Protein AF-A0A2N5U3T4-F1 (afdb_monomer_lite)

Sequence (286 aa):
MLPNYLNLHQHHFRRLVIPGVPELRRNLINEAHLHLGHLGYLKTITELSQEFFWPQMAKDVAQVVLECSTNTAEKTSSRFFAGWLGTFGAPKSILGDRDKIWSSKFWKCLMAKIGTLFHMTLSFHLQADRRSERTNKTFGQVLRLYTAKQQLRWLEALPAVEFAINWAINVATGFSPFDLLFGRTAGLFPTTATILDSPQALATLLKHSDSWVLLDLEEWRGRHKGGTKKLKEHYKGPYQVVRVFNKGQSVVLELPDGDKRHPTLHISKVKLYYLEGNGALGDPHK

Organism: NCBI:txid200324

InterPro domains:
  IPR001584 Integrase, catalytic core [PS50994] (15-185)
  IPR012337 Ribonuclease H-like superfamily [SSF53098] (65-179)
  IPR036397 Ribonuclease H superfamily [G3DSA:3.30.420.10] (61-206)
  IPR041588 Integrase zinc-binding domain [PF17921] (23-70)

pLDDT: mean 73.07, std 15.33, range [29.55, 92.88]

Structure (mmCIF, N/CA/C/O backbone):
data_AF-A0A2N5U3T4-F1
#
_entry.id   AF-A0A2N5U3T4-F1
#
loop_
_atom_site.group_PDB
_atom_site.id
_atom_site.type_symbol
_atom_site.label_atom_id
_atom_site.label_alt_id
_atom_site.label_comp_id
_atom_site.label_asym_id
_atom_site.label_entity_id
_atom_site.label_seq_id
_atom_site.pdbx_PDB_ins_code
_atom_site.Cartn_x
_atom_site.Cartn_y
_atom_site.Cartn_z
_atom_site.occupancy
_atom_site.B_iso_or_equiv
_atom_site.auth_seq_id
_atom_site.auth_comp_id
_atom_site.auth_asym_id
_atom_site.auth_atom_id
_atom_site.pdbx_PDB_model_num
ATOM 1 N N . MET A 1 1 ? -52.752 5.060 16.360 1.00 29.55 1 MET A N 1
ATOM 2 C CA . MET A 1 1 ? -51.902 5.286 17.548 1.00 29.55 1 MET A CA 1
ATOM 3 C C . MET A 1 1 ? -50.457 5.067 17.129 1.00 29.55 1 MET A C 1
ATOM 5 O O . MET A 1 1 ? -50.113 3.940 16.808 1.00 29.55 1 MET A O 1
ATOM 9 N N . LEU A 1 2 ? -49.651 6.126 17.040 1.00 30.98 2 LEU A N 1
ATOM 10 C CA . LEU A 1 2 ? -48.201 6.042 16.820 1.00 30.98 2 LEU A CA 1
ATOM 11 C C . LEU A 1 2 ? -47.515 6.332 18.165 1.00 30.98 2 LEU A C 1
ATOM 13 O O . LEU A 1 2 ? -47.951 7.262 18.846 1.00 30.98 2 LEU A O 1
ATOM 17 N N . PRO A 1 3 ? -46.521 5.538 18.597 1.00 40.38 3 PRO A N 1
ATOM 18 C CA . PRO A 1 3 ? -45.938 5.670 19.924 1.00 40.38 3 PRO A CA 1
ATOM 19 C C . PRO A 1 3 ? -45.073 6.931 20.041 1.00 40.38 3 PRO A C 1
ATOM 21 O O . PRO A 1 3 ? -44.342 7.309 19.130 1.00 40.38 3 PRO A O 1
ATOM 24 N N . ASN A 1 4 ? -45.199 7.563 21.205 1.00 39.91 4 ASN A N 1
ATOM 25 C CA . ASN A 1 4 ? -44.547 8.782 21.670 1.00 39.91 4 ASN A CA 1
ATOM 26 C C . ASN A 1 4 ? -43.036 8.852 21.367 1.00 39.91 4 ASN A C 1
ATOM 28 O O . ASN A 1 4 ? -42.235 8.217 22.053 1.00 39.91 4 ASN A O 1
ATOM 32 N N . TYR A 1 5 ? -42.636 9.707 20.422 1.00 42.16 5 TYR A N 1
ATOM 33 C CA . TYR A 1 5 ? -41.255 10.184 20.317 1.00 42.16 5 TYR A CA 1
ATOM 34 C C . TYR A 1 5 ? -41.103 11.458 21.160 1.00 42.16 5 TYR A C 1
ATOM 36 O O . TYR A 1 5 ? -41.686 12.497 20.851 1.00 42.16 5 TYR A O 1
ATOM 44 N N . LEU A 1 6 ? -40.335 11.379 22.248 1.00 45.72 6 LEU A N 1
ATOM 45 C CA . LEU A 1 6 ? -39.962 12.535 23.066 1.00 45.72 6 LEU A CA 1
ATOM 46 C C . LEU A 1 6 ? -38.865 13.329 22.341 1.00 45.72 6 LEU A C 1
ATOM 48 O O . LEU A 1 6 ? -37.749 12.843 22.178 1.00 45.72 6 LEU A O 1
ATOM 52 N N . ASN A 1 7 ? -39.178 14.551 21.908 1.00 45.16 7 ASN A N 1
ATOM 53 C CA . ASN A 1 7 ? -38.182 15.515 21.435 1.00 45.16 7 ASN A CA 1
ATOM 54 C C . ASN A 1 7 ? -37.526 16.187 22.650 1.00 45.16 7 ASN A C 1
ATOM 56 O O . ASN A 1 7 ? -38.206 16.868 23.417 1.00 45.16 7 ASN A O 1
ATOM 60 N N . LEU A 1 8 ? -36.211 16.031 22.823 1.00 43.59 8 LEU A N 1
ATOM 61 C CA . LEU A 1 8 ? -35.467 16.803 23.819 1.00 43.59 8 LEU A CA 1
ATOM 62 C C . LEU A 1 8 ? -35.158 18.192 23.249 1.00 43.59 8 LEU A C 1
ATOM 64 O O . LEU A 1 8 ? -34.338 18.342 22.347 1.00 43.59 8 LEU A O 1
ATOM 68 N N . HIS A 1 9 ? -35.825 19.213 23.786 1.00 42.34 9 HIS A N 1
ATOM 69 C CA . HIS A 1 9 ? -35.512 20.614 23.523 1.00 42.34 9 HIS A CA 1
ATOM 70 C C . HIS A 1 9 ? -34.382 21.068 24.460 1.00 42.34 9 HIS A C 1
ATOM 72 O O . HIS A 1 9 ? -34.625 21.463 25.597 1.00 42.34 9 HIS A O 1
ATOM 78 N N . GLN A 1 10 ? -33.141 21.040 23.980 1.00 43.06 10 GLN A N 1
ATOM 79 C CA . GLN A 1 10 ? -32.062 21.864 24.526 1.00 43.06 10 GLN A CA 1
ATOM 80 C C . GLN A 1 10 ? -31.426 22.653 23.382 1.00 43.06 10 GLN A C 1
ATOM 82 O O . GLN A 1 10 ? -31.307 22.159 22.262 1.00 43.06 10 GLN A O 1
ATOM 87 N N . HIS A 1 11 ? -31.130 23.922 23.661 1.00 42.38 11 HIS A N 1
ATOM 88 C CA . HIS A 1 11 ? -30.729 24.958 22.714 1.00 42.38 11 HIS A CA 1
ATOM 89 C C . HIS A 1 11 ? -29.885 24.440 21.524 1.00 42.38 11 HIS A C 1
ATOM 91 O O . HIS A 1 11 ? -28.780 23.936 21.691 1.00 42.38 11 HIS A O 1
ATOM 97 N N . HIS A 1 12 ? -30.438 24.628 20.319 1.00 45.34 12 HIS A N 1
ATOM 98 C CA . HIS A 1 12 ? -29.831 24.491 18.984 1.00 45.34 12 HIS A CA 1
ATOM 99 C C . HIS A 1 12 ? -29.656 23.110 18.316 1.00 45.34 12 HIS A C 1
ATOM 101 O O . HIS A 1 12 ? -29.277 23.107 17.148 1.00 45.34 12 HIS A O 1
ATOM 107 N N . PHE A 1 13 ? -30.036 21.968 18.911 1.00 49.22 13 PHE A N 1
ATOM 108 C CA . PHE A 1 13 ? -30.038 20.678 18.182 1.00 49.22 13 PHE A CA 1
ATOM 109 C C . PHE A 1 13 ? -31.279 19.820 18.489 1.00 49.22 13 PHE A C 1
ATOM 111 O O . PHE A 1 13 ? -31.462 19.365 19.615 1.00 49.22 13 PHE A O 1
ATOM 118 N N . ARG A 1 14 ? -32.135 19.570 17.482 1.00 62.78 14 ARG A N 1
ATOM 119 C CA . ARG A 1 14 ? -33.257 18.614 17.577 1.00 62.78 14 ARG A CA 1
ATOM 120 C C . ARG A 1 14 ? -32.728 17.198 17.347 1.00 62.78 14 ARG A C 1
ATOM 122 O O . ARG A 1 14 ? -32.440 16.848 16.210 1.00 62.78 14 ARG A O 1
ATOM 129 N N . ARG A 1 15 ? -32.615 16.396 18.409 1.00 77.94 15 ARG A N 1
ATOM 130 C CA . ARG A 1 15 ? -32.266 14.968 18.315 1.00 77.94 15 ARG A CA 1
ATOM 131 C C . ARG A 1 15 ? -33.468 14.101 18.662 1.00 77.94 15 ARG A C 1
ATOM 133 O O . ARG A 1 15 ? -34.153 14.356 19.655 1.00 77.94 15 ARG A O 1
ATOM 140 N N . LEU A 1 16 ? -33.689 13.055 17.875 1.00 83.25 16 LEU A N 1
ATOM 141 C CA . LEU A 1 16 ? -34.730 12.066 18.107 1.00 83.25 16 LEU A CA 1
ATOM 142 C C . LEU A 1 16 ? -34.290 11.095 19.210 1.00 83.25 16 LEU A C 1
ATOM 144 O O . LEU A 1 16 ? -33.249 10.441 19.104 1.00 83.25 16 LEU A O 1
ATOM 148 N N . VAL A 1 17 ? -35.090 10.983 20.272 1.00 86.94 17 VAL A N 1
ATOM 149 C CA . VAL A 1 17 ? -34.804 10.047 21.363 1.00 86.94 17 VAL A CA 1
ATOM 150 C C . VAL A 1 17 ? -35.274 8.645 20.985 1.00 86.94 17 VAL A C 1
ATOM 152 O O . VAL A 1 17 ? -36.466 8.415 20.781 1.00 86.94 17 VAL A O 1
ATOM 155 N N . ILE A 1 18 ? -34.338 7.698 20.916 1.00 86.06 18 ILE A N 1
ATOM 156 C CA . ILE A 1 18 ? -34.625 6.315 20.529 1.00 86.06 18 ILE A CA 1
ATOM 157 C C . ILE A 1 18 ? -35.027 5.489 21.765 1.00 86.06 18 ILE A C 1
ATOM 159 O O . ILE A 1 18 ? -34.265 5.412 22.743 1.00 86.06 18 ILE A O 1
ATOM 163 N N . PRO A 1 19 ? -36.204 4.832 21.745 1.00 84.56 19 PRO A N 1
ATOM 164 C CA . PRO A 1 19 ? -36.678 4.021 22.863 1.00 84.56 19 PRO A CA 1
ATOM 165 C C . PRO A 1 19 ? -35.743 2.838 23.152 1.00 84.56 19 PRO A C 1
ATOM 167 O O . PRO A 1 19 ? -34.848 2.512 22.371 1.00 84.56 19 PRO A O 1
ATOM 170 N N . GLY A 1 20 ? -35.928 2.197 24.307 1.00 85.88 20 GLY A N 1
ATOM 171 C CA . GLY A 1 20 ? -35.133 1.056 24.785 1.00 85.88 20 GLY A CA 1
ATOM 172 C C . GLY A 1 20 ? -35.346 -0.246 24.011 1.00 85.88 20 GLY A C 1
ATOM 173 O O . GLY A 1 20 ? -35.456 -1.293 24.632 1.00 85.88 20 GLY A O 1
ATOM 174 N N . VAL A 1 21 ? -35.445 -0.185 22.681 1.00 90.06 21 VAL A N 1
ATOM 175 C CA . VAL A 1 21 ? -35.614 -1.339 21.792 1.00 90.06 21 VAL A CA 1
ATOM 176 C C . VAL A 1 21 ? -34.230 -1.739 21.258 1.00 90.06 21 VAL A C 1
ATOM 178 O O . VAL A 1 21 ? -33.680 -1.005 20.430 1.00 90.06 21 VAL A O 1
ATOM 181 N N . PRO A 1 22 ? -33.639 -2.863 21.716 1.00 85.56 22 PRO A N 1
ATOM 182 C CA . PRO A 1 22 ? -32.257 -3.226 21.385 1.00 85.56 22 PRO A CA 1
ATOM 183 C C . PRO A 1 22 ? -32.016 -3.407 19.884 1.00 85.56 22 PRO A C 1
ATOM 185 O O . PRO A 1 22 ? -31.027 -2.901 19.363 1.00 85.56 22 PRO A O 1
ATOM 188 N N . GLU A 1 23 ? -32.950 -4.057 19.186 1.00 89.00 23 GLU A N 1
ATOM 189 C CA . GLU A 1 23 ? -32.860 -4.297 17.740 1.00 89.00 23 GLU A CA 1
ATOM 190 C C . GLU A 1 23 ? -32.839 -2.992 16.939 1.00 89.00 23 GLU A C 1
ATOM 192 O O . GLU A 1 23 ? -32.014 -2.820 16.048 1.00 89.00 23 GLU A O 1
ATOM 197 N N . LEU A 1 24 ? -33.686 -2.023 17.302 1.00 88.50 24 LEU A N 1
ATOM 198 C CA . LEU A 1 24 ? -33.733 -0.723 16.630 1.00 88.50 24 LEU A CA 1
ATOM 199 C C . LEU A 1 24 ? -32.423 0.051 16.813 1.00 88.50 24 LEU A C 1
ATOM 201 O O . LEU A 1 24 ? -31.874 0.573 15.846 1.00 88.50 24 LEU A O 1
ATOM 205 N N . ARG A 1 25 ? -31.898 0.100 18.045 1.00 92.88 25 ARG A N 1
ATOM 206 C CA . ARG A 1 25 ? -30.616 0.761 18.336 1.00 92.88 25 ARG A CA 1
ATOM 207 C C . ARG A 1 25 ? -29.471 0.084 17.593 1.00 92.88 25 ARG A C 1
ATOM 209 O O . ARG A 1 25 ? -28.680 0.771 16.959 1.00 92.88 25 ARG A O 1
ATOM 216 N N . ARG A 1 26 ? -29.404 -1.250 17.621 1.00 89.25 26 ARG A N 1
ATOM 217 C CA . ARG A 1 26 ? -28.378 -2.022 16.911 1.00 89.25 26 ARG A CA 1
ATOM 218 C C . ARG A 1 26 ? -28.453 -1.805 15.399 1.00 89.25 26 ARG A C 1
ATOM 220 O O . ARG A 1 26 ? -27.409 -1.611 14.786 1.00 89.25 26 ARG A O 1
ATOM 227 N N . ASN A 1 27 ? -29.649 -1.770 14.813 1.00 88.62 27 ASN A N 1
ATOM 228 C CA . ASN A 1 27 ? -29.830 -1.509 13.384 1.00 88.62 27 ASN A CA 1
ATOM 229 C C . ASN A 1 27 ? -29.372 -0.104 12.994 1.00 88.62 27 ASN A C 1
ATOM 231 O O . ASN A 1 27 ? -28.609 0.022 12.045 1.00 88.62 27 ASN A O 1
ATOM 235 N N . LEU A 1 28 ? -29.737 0.923 13.768 1.00 89.06 28 LEU A N 1
ATOM 236 C CA . LEU A 1 28 ? -29.254 2.291 13.545 1.00 89.06 28 LEU A CA 1
ATOM 237 C C . LEU A 1 28 ? -27.726 2.377 13.640 1.00 89.06 28 LEU A C 1
ATOM 239 O O . LEU A 1 28 ? -27.087 3.015 12.807 1.00 89.06 28 LEU A O 1
ATOM 243 N N . ILE A 1 29 ? -27.122 1.705 14.629 1.00 89.44 29 ILE A N 1
ATOM 244 C CA . ILE A 1 29 ? -25.662 1.665 14.763 1.00 89.44 29 ILE A CA 1
ATOM 245 C C . ILE A 1 29 ? -25.024 0.952 13.569 1.00 89.44 29 ILE A C 1
ATOM 247 O O . ILE A 1 29 ? -24.053 1.462 13.019 1.00 89.44 29 ILE A O 1
ATOM 251 N N . ASN A 1 30 ? -25.557 -0.201 13.161 1.00 85.00 30 ASN A N 1
ATOM 252 C CA . ASN A 1 30 ? -25.052 -0.966 12.023 1.00 85.00 30 ASN A CA 1
ATOM 253 C C . ASN A 1 30 ? -25.170 -0.183 10.717 1.00 85.00 30 ASN A C 1
ATOM 255 O O . ASN A 1 30 ? -24.228 -0.179 9.932 1.00 85.00 30 ASN A O 1
ATOM 259 N N . GLU A 1 31 ? -26.293 0.492 10.497 1.00 84.56 31 GLU A N 1
ATOM 260 C CA . GLU A 1 31 ? -26.528 1.303 9.310 1.00 84.56 31 GLU A CA 1
ATOM 261 C C . GLU A 1 31 ? -25.565 2.490 9.263 1.00 84.56 31 GLU A C 1
ATOM 263 O O . GLU A 1 31 ? -24.868 2.657 8.267 1.00 84.56 31 GLU A O 1
ATOM 268 N N . ALA A 1 32 ? -25.419 3.240 10.360 1.00 83.38 32 ALA A N 1
ATOM 269 C CA . ALA A 1 32 ? -24.449 4.331 10.441 1.00 83.38 32 ALA A CA 1
ATOM 270 C C . ALA A 1 32 ? -23.004 3.829 10.276 1.00 83.38 32 ALA A C 1
ATOM 272 O O . ALA A 1 32 ? -22.207 4.415 9.544 1.00 83.38 32 ALA A O 1
ATOM 273 N N . HIS A 1 33 ? -22.654 2.715 10.917 1.00 80.94 33 HIS A N 1
ATOM 274 C CA . HIS A 1 33 ? -21.322 2.123 10.832 1.00 80.94 33 HIS A CA 1
ATOM 275 C C . HIS A 1 33 ? -20.998 1.620 9.414 1.00 80.94 33 HIS A C 1
ATOM 277 O O . HIS A 1 33 ? -19.893 1.851 8.918 1.00 80.94 33 HIS A O 1
ATOM 283 N N . LEU A 1 34 ? -21.960 0.982 8.739 1.00 76.88 34 LEU A N 1
ATOM 284 C CA . LEU A 1 34 ? -21.834 0.495 7.364 1.00 76.88 34 LEU A CA 1
ATOM 285 C C . LEU A 1 34 ? -21.808 1.648 6.354 1.00 76.88 34 LEU A C 1
ATOM 287 O O . LEU A 1 34 ? -20.950 1.656 5.475 1.00 76.88 34 LEU A O 1
ATOM 291 N N . HIS A 1 35 ? -22.695 2.637 6.500 1.00 71.56 35 HIS A N 1
ATOM 292 C CA . HIS A 1 35 ? -22.773 3.817 5.633 1.00 71.56 35 HIS A CA 1
ATOM 293 C C . HIS A 1 35 ? -21.475 4.633 5.661 1.00 71.56 35 HIS A C 1
ATOM 295 O O . HIS A 1 35 ? -21.037 5.166 4.645 1.00 71.56 35 HIS A O 1
ATOM 301 N N . LEU A 1 36 ? -20.802 4.669 6.810 1.00 66.25 36 LEU A N 1
ATOM 302 C CA . LEU A 1 36 ? -19.493 5.298 6.948 1.00 66.25 36 LEU A CA 1
ATOM 303 C C . LEU A 1 36 ? -18.340 4.432 6.412 1.00 66.25 36 LEU A C 1
ATOM 305 O O . LEU A 1 36 ? -17.211 4.907 6.351 1.00 66.25 36 LEU A O 1
ATOM 309 N N . GLY A 1 37 ? -18.582 3.181 6.016 1.00 63.56 37 GLY A N 1
ATOM 310 C CA . GLY A 1 37 ? -17.551 2.268 5.520 1.00 63.56 37 GLY A CA 1
ATOM 311 C C . GLY A 1 37 ? -16.742 1.600 6.634 1.00 63.56 37 GLY A C 1
ATOM 312 O O . GLY A 1 37 ? -15.520 1.499 6.523 1.00 63.56 37 GLY A O 1
ATOM 313 N N . HIS A 1 38 ? -17.408 1.160 7.705 1.00 71.50 38 HIS A N 1
ATOM 314 C CA . HIS A 1 38 ? -16.810 0.527 8.889 1.00 71.50 38 HIS A CA 1
ATOM 315 C C . HIS A 1 38 ? -15.842 1.424 9.670 1.00 71.50 38 HIS A C 1
ATOM 317 O O . HIS A 1 38 ? -14.849 0.967 10.243 1.00 71.50 38 HIS A O 1
ATOM 323 N N . LEU A 1 39 ? -16.110 2.729 9.708 1.00 66.19 39 LEU A N 1
ATOM 324 C CA . LEU A 1 39 ? -15.273 3.653 10.465 1.00 66.19 39 LEU A CA 1
ATOM 325 C C . LEU A 1 39 ? -15.377 3.408 11.976 1.00 66.19 39 LEU A C 1
ATOM 327 O O . LEU A 1 39 ? -16.419 3.028 12.506 1.00 66.19 39 LEU A O 1
ATOM 331 N N . GLY A 1 40 ? -14.273 3.663 12.682 1.00 72.94 40 GLY A N 1
ATOM 332 C CA . GLY A 1 40 ? -14.164 3.410 14.117 1.00 72.94 40 GLY A CA 1
ATOM 333 C C . GLY A 1 40 ? -15.162 4.191 14.983 1.00 72.94 40 GLY A C 1
ATOM 334 O O . GLY A 1 40 ? -15.847 5.115 14.532 1.00 72.94 40 GLY A O 1
ATOM 335 N N . TYR A 1 41 ? -15.184 3.833 16.268 1.00 82.62 41 TYR A N 1
ATOM 336 C CA . TYR A 1 41 ? -16.121 4.315 17.290 1.00 82.62 41 TYR A CA 1
ATOM 337 C C . TYR A 1 41 ? -16.418 5.822 17.215 1.00 82.62 41 TYR A C 1
ATOM 339 O O . TYR A 1 41 ? -17.579 6.212 17.126 1.00 82.62 41 TYR A O 1
ATOM 347 N N . LEU A 1 42 ? -15.377 6.665 17.187 1.00 80.44 42 LEU A N 1
ATOM 348 C CA . LEU A 1 42 ? -15.525 8.125 17.238 1.00 80.44 42 LEU A CA 1
ATOM 349 C C . LEU A 1 42 ? -16.316 8.694 16.056 1.00 80.44 42 LEU A C 1
ATOM 351 O O . LEU A 1 42 ? -17.093 9.627 16.234 1.00 80.44 42 LEU A O 1
ATOM 355 N N . LYS A 1 43 ? -16.144 8.140 14.853 1.00 80.06 43 LYS A N 1
ATOM 356 C CA . LYS A 1 43 ? -16.872 8.620 13.673 1.00 80.06 43 LYS A CA 1
ATOM 357 C C . LYS A 1 43 ? -18.317 8.139 13.691 1.00 80.06 43 LYS A C 1
ATOM 359 O O . LYS A 1 43 ? -19.215 8.938 13.464 1.00 80.06 43 LYS A O 1
ATOM 364 N N . THR A 1 44 ? -18.525 6.876 14.060 1.00 84.12 44 THR A N 1
ATOM 365 C CA . THR A 1 44 ? -19.864 6.280 14.167 1.00 84.12 44 THR A CA 1
ATOM 366 C C . THR A 1 44 ? -20.720 7.015 15.204 1.00 84.12 44 THR A C 1
ATOM 368 O O . THR A 1 44 ? -21.858 7.376 14.917 1.00 84.12 44 THR A O 1
ATOM 371 N N . ILE A 1 45 ? -20.172 7.317 16.389 1.00 86.38 45 ILE A N 1
ATOM 372 C CA . ILE A 1 45 ? -20.919 8.050 17.422 1.00 86.38 45 ILE A CA 1
ATOM 373 C C . ILE A 1 45 ? -21.154 9.516 17.049 1.00 86.38 45 ILE A C 1
ATOM 375 O O . ILE A 1 45 ? -22.214 10.045 17.369 1.00 86.38 45 ILE A O 1
ATOM 379 N N . THR A 1 46 ? -20.200 10.171 16.378 1.00 85.50 46 THR A N 1
ATOM 380 C CA . THR A 1 46 ? -20.355 11.571 15.949 1.00 85.50 46 THR A CA 1
ATOM 381 C C . THR A 1 46 ? -21.496 11.701 14.950 1.00 85.50 46 THR A C 1
ATOM 383 O O . THR A 1 46 ? -22.323 12.591 15.109 1.00 85.50 46 THR A O 1
ATOM 386 N N . GLU A 1 47 ? -21.570 10.785 13.983 1.00 84.69 47 GLU A N 1
ATOM 387 C CA . GLU A 1 47 ? -22.627 10.758 12.972 1.00 84.69 47 GLU A CA 1
ATOM 388 C C . GLU A 1 47 ? -24.001 10.489 13.590 1.00 84.69 47 GLU A C 1
ATOM 390 O O . GLU A 1 47 ? -24.914 11.295 13.447 1.00 84.69 47 GLU A O 1
ATOM 395 N N . LEU A 1 48 ? -24.127 9.420 14.385 1.00 87.94 48 LEU A N 1
ATOM 396 C CA . LEU A 1 48 ? -25.383 9.089 15.068 1.00 87.94 48 LEU A CA 1
ATOM 397 C C . LEU A 1 48 ? -25.867 10.217 15.979 1.00 87.94 48 LEU A C 1
ATOM 399 O O . LEU A 1 48 ? -27.063 10.481 16.061 1.00 87.94 48 LEU A O 1
ATOM 403 N N . SER A 1 49 ? -24.937 10.901 16.649 1.00 87.31 49 SER A N 1
ATOM 404 C CA . SER A 1 49 ? -25.261 12.000 17.557 1.00 87.31 49 SER A CA 1
ATOM 405 C C . SER A 1 49 ? -25.731 13.264 16.838 1.00 87.31 49 SER A C 1
ATOM 407 O O . SER A 1 49 ? -26.147 14.196 17.522 1.00 87.31 49 SER A O 1
ATOM 409 N N . GLN A 1 50 ? -25.660 13.354 15.506 1.00 84.25 50 GLN A N 1
ATOM 410 C CA . GLN A 1 50 ? -26.240 14.494 14.790 1.00 84.25 50 GLN A CA 1
ATOM 411 C C . GLN A 1 50 ? -27.769 14.468 14.872 1.00 84.25 50 GLN A C 1
ATOM 413 O O . GLN A 1 50 ? -28.383 15.503 15.127 1.00 84.25 50 GLN A O 1
ATOM 418 N N . GLU A 1 51 ? -28.366 13.280 14.748 1.00 83.06 51 GLU A N 1
ATOM 419 C CA . GLU A 1 51 ? -29.817 13.118 14.600 1.00 83.06 51 GLU A CA 1
ATOM 420 C C . GLU A 1 51 ? -30.473 12.335 15.740 1.00 83.06 51 GLU A C 1
ATOM 422 O O . GLU A 1 51 ? -31.654 12.541 16.024 1.00 83.06 51 GLU A O 1
ATOM 427 N N . PHE A 1 52 ? -29.729 11.482 16.446 1.00 87.94 52 PHE A N 1
ATOM 428 C CA . PHE A 1 52 ? -30.280 10.556 17.430 1.00 87.94 52 PHE A CA 1
ATOM 429 C C . PHE A 1 52 ? -29.668 10.725 18.821 1.00 87.94 52 PHE A C 1
ATOM 431 O O . PHE A 1 52 ? -28.548 11.207 19.010 1.00 87.94 52 PHE A O 1
ATOM 438 N N . PHE A 1 53 ? -30.425 10.306 19.832 1.00 88.94 53 PHE A N 1
ATOM 439 C CA . PHE A 1 53 ? -29.945 10.196 21.202 1.00 88.94 53 PHE A CA 1
ATOM 440 C C . PHE A 1 53 ? -30.609 9.027 21.930 1.00 88.94 53 PHE A C 1
ATOM 442 O O . PHE A 1 53 ? -31.810 8.797 21.804 1.00 88.94 53 PHE A O 1
ATOM 449 N N . TRP A 1 54 ? -29.850 8.323 22.765 1.00 92.56 54 TRP A N 1
ATOM 450 C CA . TRP A 1 54 ? -30.410 7.465 23.806 1.00 92.56 54 TRP A CA 1
ATOM 451 C C . TRP A 1 54 ? -29.438 7.296 24.983 1.00 92.56 54 TRP A C 1
ATOM 453 O O . TRP A 1 54 ? -28.221 7.442 24.815 1.00 92.56 54 TRP A O 1
ATOM 463 N N . PRO A 1 55 ? -29.936 6.965 26.191 1.00 87.75 55 PRO A N 1
ATOM 464 C CA . PRO A 1 55 ? -29.076 6.644 27.325 1.00 87.75 55 PRO A CA 1
ATOM 465 C C . PRO A 1 55 ? -28.152 5.467 27.000 1.00 87.75 55 PRO A C 1
ATOM 467 O O . PRO A 1 55 ? -28.615 4.446 26.500 1.00 87.75 55 PRO A O 1
ATOM 470 N N . GLN A 1 56 ? -26.865 5.608 27.329 1.00 88.75 56 GLN A N 1
ATOM 471 C CA . GLN A 1 56 ? -25.800 4.629 27.054 1.00 88.75 56 GLN A CA 1
ATOM 472 C C . GLN A 1 56 ? -25.439 4.430 25.568 1.00 88.75 56 GLN A C 1
ATOM 474 O O . GLN A 1 56 ? -24.691 3.510 25.256 1.00 88.75 56 GLN A O 1
ATOM 479 N N . MET A 1 57 ? -25.838 5.338 24.668 1.00 89.38 57 MET A N 1
ATOM 480 C CA . MET A 1 57 ? -25.471 5.291 23.241 1.00 89.38 57 MET A CA 1
ATOM 481 C C . MET A 1 57 ? -23.978 5.068 22.984 1.00 89.38 57 MET A C 1
ATOM 483 O O . MET A 1 57 ? -23.615 4.249 22.148 1.00 89.38 57 MET A O 1
ATOM 487 N N . ALA A 1 58 ? -23.101 5.725 23.744 1.00 88.00 58 ALA A N 1
ATOM 488 C CA . ALA A 1 58 ? -21.659 5.509 23.643 1.00 88.00 58 ALA A CA 1
ATOM 489 C C . ALA A 1 58 ? -21.243 4.052 23.907 1.00 88.00 58 ALA A C 1
ATOM 491 O O . ALA A 1 58 ? -20.404 3.502 23.198 1.00 88.00 58 ALA A O 1
ATOM 492 N N . LYS A 1 59 ? -21.850 3.411 24.907 1.00 90.19 59 LYS A N 1
ATOM 493 C CA . LYS A 1 59 ? -21.572 2.018 25.261 1.00 90.19 59 LYS A CA 1
ATOM 494 C C . LYS A 1 59 ? -22.071 1.070 24.170 1.00 90.19 59 LYS A C 1
ATOM 496 O O . LYS A 1 59 ? -21.317 0.199 23.747 1.00 90.19 59 LYS A O 1
ATOM 501 N N . ASP A 1 60 ? -23.292 1.287 23.684 1.00 90.62 60 ASP A N 1
ATOM 502 C CA . ASP A 1 60 ? -23.905 0.457 22.642 1.00 90.62 60 ASP A CA 1
ATOM 503 C C . ASP A 1 60 ? -23.117 0.550 21.322 1.00 90.62 60 ASP A C 1
ATOM 505 O O . ASP A 1 60 ? -22.808 -0.468 20.704 1.00 90.62 60 ASP A O 1
ATOM 509 N N . VAL A 1 61 ? -22.712 1.763 20.919 1.00 88.44 61 VAL A N 1
ATOM 510 C CA . VAL A 1 61 ? -21.878 1.983 19.723 1.00 88.44 61 VAL A CA 1
ATOM 511 C C . VAL A 1 61 ? -20.512 1.321 19.882 1.00 88.44 61 VAL A C 1
ATOM 513 O O . VAL A 1 61 ? -20.046 0.654 18.961 1.00 88.44 61 VAL A O 1
ATOM 516 N N . ALA A 1 62 ? -19.862 1.480 21.039 1.00 85.75 62 ALA A N 1
ATOM 517 C CA . ALA A 1 62 ? -18.568 0.854 21.294 1.00 85.75 62 ALA A CA 1
ATOM 518 C C . ALA A 1 62 ? -18.647 -0.673 21.182 1.00 85.75 62 ALA A C 1
ATOM 520 O O . ALA A 1 62 ? -17.763 -1.275 20.580 1.00 85.75 62 ALA A O 1
ATOM 521 N N . GLN A 1 63 ? -19.711 -1.284 21.707 1.00 85.44 63 GLN A N 1
ATOM 522 C CA . GLN A 1 63 ? -19.917 -2.725 21.632 1.00 85.44 63 GLN A CA 1
ATOM 523 C C . GLN A 1 63 ? -20.080 -3.207 20.183 1.00 85.44 63 GLN A C 1
ATOM 525 O O . GLN A 1 63 ? -19.340 -4.088 19.753 1.00 85.44 63 GLN A O 1
ATOM 530 N N . VAL A 1 64 ? -20.984 -2.601 19.408 1.00 83.00 64 VAL A N 1
ATOM 531 C CA . VAL A 1 64 ? -21.251 -3.020 18.019 1.00 83.00 64 VAL A CA 1
ATOM 532 C C . VAL A 1 64 ? -20.031 -2.815 17.117 1.00 83.00 64 VAL A C 1
ATOM 534 O O . VAL A 1 64 ? -19.694 -3.684 16.316 1.00 83.00 64 VAL A O 1
ATOM 537 N N . VAL A 1 65 ? -19.317 -1.695 17.264 1.00 81.81 65 VAL A N 1
ATOM 538 C CA . VAL A 1 65 ? -18.100 -1.428 16.478 1.00 81.81 65 VAL A CA 1
ATOM 539 C C . VAL A 1 65 ? -16.976 -2.407 16.836 1.00 81.81 65 VAL A C 1
ATOM 541 O O . VAL A 1 65 ? -16.220 -2.812 15.957 1.00 81.81 65 VAL A O 1
ATOM 544 N N . LEU A 1 66 ? -16.866 -2.813 18.105 1.00 75.25 66 LEU A N 1
ATOM 545 C CA . LEU A 1 66 ? -15.895 -3.819 18.545 1.00 75.25 66 LEU A CA 1
ATOM 546 C C . LEU A 1 66 ? -16.240 -5.220 18.007 1.00 75.25 66 LEU A C 1
ATOM 548 O O . LEU A 1 66 ? -15.347 -5.959 17.595 1.00 75.25 66 LEU A O 1
ATOM 552 N N . GLU A 1 67 ? -17.528 -5.572 17.991 1.00 73.06 67 GLU A N 1
ATOM 553 C CA . GLU A 1 67 ? -18.049 -6.815 17.404 1.00 73.06 67 GLU A CA 1
ATOM 554 C C . GLU A 1 67 ? -17.849 -6.847 15.876 1.00 73.06 67 GLU A C 1
ATOM 556 O O . GLU A 1 67 ? -17.614 -7.914 15.303 1.00 73.06 67 GLU A O 1
ATOM 561 N N . CYS A 1 68 ? -17.830 -5.680 15.219 1.00 69.06 68 CYS A N 1
ATOM 562 C CA . CYS A 1 68 ? -17.506 -5.507 13.802 1.00 69.06 68 CYS A CA 1
ATOM 563 C C . CYS A 1 68 ? -15.996 -5.664 13.512 1.00 69.06 68 CYS A C 1
ATOM 565 O O . CYS A 1 68 ? -15.343 -4.817 12.897 1.00 69.06 68 CYS A O 1
ATOM 567 N N . SER A 1 69 ? -15.410 -6.780 13.949 1.00 59.62 69 SER A N 1
ATOM 568 C CA . SER A 1 69 ? -14.030 -7.153 13.631 1.00 59.62 69 SER A CA 1
ATOM 569 C C . SER A 1 69 ? -13.909 -7.563 12.154 1.00 59.62 69 SER A C 1
ATOM 571 O O . SER A 1 69 ? -13.943 -8.732 11.774 1.00 59.62 69 SER A O 1
ATOM 573 N N . THR A 1 70 ? -13.776 -6.580 11.265 1.00 59.62 70 THR A N 1
ATOM 574 C CA . THR A 1 70 ? -13.701 -6.825 9.813 1.00 59.62 70 THR A CA 1
ATOM 575 C C . THR A 1 70 ? -12.409 -7.532 9.377 1.00 59.62 70 THR A C 1
ATOM 577 O O . THR A 1 70 ? -12.381 -8.144 8.308 1.00 59.62 70 THR A O 1
ATOM 580 N N . ASN A 1 71 ? -11.364 -7.557 10.216 1.00 63.06 71 ASN A N 1
ATOM 581 C CA . ASN A 1 71 ? -10.119 -8.284 9.956 1.00 63.06 71 ASN A CA 1
ATOM 582 C C . ASN A 1 71 ? -9.716 -9.150 11.156 1.00 63.06 71 ASN A C 1
ATOM 584 O O . ASN A 1 71 ? -9.149 -8.662 12.131 1.00 63.06 71 ASN A O 1
ATOM 588 N N . THR A 1 72 ? -9.962 -10.458 11.064 1.00 71.31 72 THR A N 1
ATOM 589 C CA . THR A 1 72 ? -9.409 -11.426 12.018 1.00 71.31 72 THR A CA 1
ATOM 590 C C . THR A 1 72 ? -7.877 -11.445 11.932 1.00 71.31 72 THR A C 1
ATOM 592 O O . THR A 1 72 ? -7.289 -11.062 10.912 1.00 71.31 72 THR A O 1
ATOM 595 N N . ALA A 1 73 ? -7.208 -11.912 12.992 1.00 70.44 73 ALA A N 1
ATOM 596 C CA . ALA A 1 73 ? -5.753 -12.099 12.981 1.00 70.44 73 ALA A CA 1
ATOM 597 C C . ALA A 1 73 ? -5.312 -13.004 11.818 1.00 70.44 73 ALA A C 1
ATOM 599 O O . ALA A 1 73 ? -4.320 -12.719 11.153 1.00 70.44 73 ALA A O 1
ATOM 600 N N . GLU A 1 74 ? -6.106 -14.032 11.518 1.00 73.69 74 GLU A N 1
ATOM 601 C CA . GLU A 1 74 ? -5.912 -14.919 10.373 1.00 73.69 74 GLU A CA 1
ATOM 602 C C . GLU A 1 74 ? -5.983 -14.165 9.039 1.00 73.69 74 GLU A C 1
ATOM 604 O O . GLU A 1 74 ? -5.012 -14.178 8.289 1.00 73.69 74 GLU A O 1
ATOM 609 N N . LYS A 1 75 ? -7.069 -13.423 8.766 1.00 74.31 75 LYS A N 1
ATOM 610 C CA . LYS A 1 75 ? -7.203 -12.630 7.528 1.00 74.31 75 LYS A CA 1
ATOM 611 C C . LYS A 1 75 ? -6.072 -11.612 7.373 1.00 74.31 75 LYS A C 1
ATOM 613 O O . LYS A 1 75 ? -5.567 -11.412 6.270 1.00 74.31 75 LYS A O 1
ATOM 618 N N . THR A 1 76 ? -5.671 -10.975 8.472 1.00 74.06 76 THR A N 1
ATOM 619 C CA . THR A 1 76 ? -4.567 -10.005 8.493 1.00 74.06 76 THR A CA 1
ATOM 620 C C . THR A 1 76 ? -3.238 -10.680 8.166 1.00 74.06 76 THR A C 1
ATOM 622 O O . THR A 1 76 ? -2.497 -10.187 7.318 1.00 74.06 76 THR A O 1
ATOM 625 N N . SER A 1 77 ? -2.971 -11.835 8.781 1.00 76.62 77 SER A N 1
ATOM 626 C CA . SER A 1 77 ? -1.802 -12.665 8.493 1.00 76.62 77 SER A CA 1
ATOM 627 C C . SER A 1 77 ? -1.772 -13.051 7.017 1.00 76.62 77 SER A C 1
ATOM 629 O O . SER A 1 77 ? -0.820 -12.721 6.317 1.00 76.62 77 SER A O 1
ATOM 631 N N . SER A 1 78 ? -2.847 -13.651 6.500 1.00 78.56 78 SER A N 1
ATOM 632 C CA . SER A 1 78 ? -2.918 -14.094 5.105 1.00 78.56 78 SER A CA 1
ATOM 633 C C . SER A 1 78 ? -2.666 -12.957 4.116 1.00 78.56 78 SER A C 1
ATOM 635 O O . SER A 1 78 ? -1.936 -13.148 3.149 1.00 78.56 78 SER A O 1
ATOM 637 N N . ARG A 1 79 ? -3.190 -11.752 4.377 1.00 81.06 79 ARG A N 1
ATOM 638 C CA . ARG A 1 79 ? -2.917 -10.564 3.549 1.00 81.06 79 ARG A CA 1
ATOM 639 C C . ARG A 1 79 ? -1.466 -10.097 3.638 1.00 81.06 79 ARG A C 1
ATOM 641 O O . ARG A 1 79 ? -0.894 -9.739 2.614 1.00 81.06 79 ARG A O 1
ATOM 648 N N . PHE A 1 80 ? -0.862 -10.110 4.825 1.00 81.31 80 PHE A N 1
ATOM 649 C CA . PHE A 1 80 ? 0.550 -9.754 4.990 1.00 81.31 80 PHE A CA 1
ATOM 650 C C . PHE A 1 80 ? 1.471 -10.726 4.240 1.00 81.31 80 PHE A C 1
ATOM 652 O O . PHE A 1 80 ? 2.390 -10.294 3.545 1.00 81.31 80 PHE A O 1
ATOM 659 N N . PHE A 1 81 ? 1.189 -12.030 4.329 1.00 83.25 81 PHE A N 1
ATOM 660 C CA . PHE A 1 81 ? 1.951 -13.058 3.625 1.00 83.25 81 PHE A CA 1
ATOM 661 C C . PHE A 1 81 ? 1.760 -12.989 2.106 1.00 83.25 81 PHE A C 1
ATOM 663 O O . PHE A 1 81 ? 2.748 -12.933 1.379 1.00 83.25 81 PHE A O 1
ATOM 670 N N . ALA A 1 82 ? 0.516 -12.952 1.622 1.00 80.69 82 ALA A N 1
ATOM 671 C CA . ALA A 1 82 ? 0.228 -12.931 0.187 1.00 80.69 82 ALA A CA 1
ATOM 672 C C . ALA A 1 82 ? 0.633 -11.609 -0.485 1.00 80.69 82 ALA A C 1
ATOM 674 O O . ALA A 1 82 ? 1.074 -11.616 -1.628 1.00 80.69 82 ALA A O 1
ATOM 675 N N . GLY A 1 83 ? 0.488 -10.484 0.2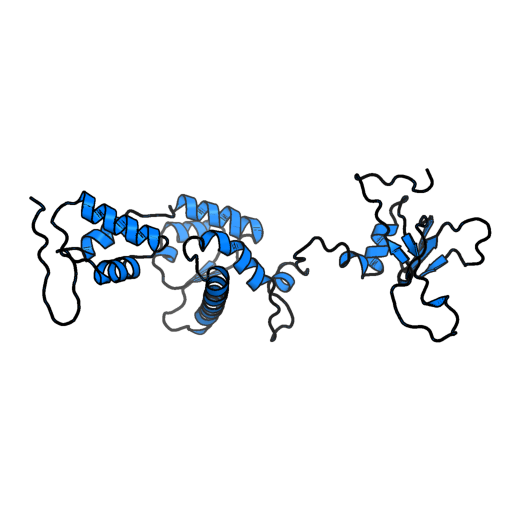19 1.00 83.62 83 GLY A N 1
ATOM 676 C CA . GLY A 1 83 ? 0.831 -9.160 -0.289 1.00 83.62 83 GLY A CA 1
ATOM 677 C C . GLY A 1 83 ? 2.313 -8.847 -0.119 1.00 83.62 83 GLY A C 1
ATOM 678 O O . GLY A 1 83 ? 3.092 -8.940 -1.065 1.00 83.62 83 GLY A O 1
ATOM 679 N N . TRP A 1 84 ? 2.714 -8.466 1.097 1.00 84.06 84 TRP A N 1
ATOM 680 C CA . TRP A 1 84 ? 4.062 -7.957 1.350 1.00 84.06 84 TRP A CA 1
ATOM 681 C C . TRP A 1 84 ? 5.133 -9.034 1.180 1.00 84.06 84 TRP A C 1
ATOM 683 O O . TRP A 1 84 ? 6.059 -8.858 0.392 1.00 84.06 84 TRP A O 1
ATOM 693 N N . LEU A 1 85 ? 5.022 -10.153 1.905 1.00 84.94 85 LEU A N 1
ATOM 694 C CA . LEU A 1 85 ? 6.072 -11.177 1.883 1.00 84.94 85 LEU A CA 1
ATOM 695 C C . LEU A 1 85 ? 6.178 -11.859 0.517 1.00 84.94 85 LEU A C 1
ATOM 697 O O . LEU A 1 85 ? 7.291 -12.106 0.064 1.00 84.94 85 LEU A O 1
ATOM 701 N N . GLY A 1 86 ? 5.051 -12.114 -0.151 1.00 82.88 86 GLY A N 1
ATOM 702 C CA . GLY A 1 86 ? 5.028 -12.683 -1.499 1.00 82.88 86 GLY A CA 1
ATOM 703 C C . GLY A 1 86 ? 5.661 -11.777 -2.559 1.00 82.88 86 GLY A C 1
ATOM 704 O O . GLY A 1 86 ? 6.271 -12.283 -3.495 1.00 82.88 86 GLY A O 1
ATOM 705 N N . THR A 1 87 ? 5.561 -10.454 -2.399 1.00 82.25 87 THR A N 1
ATOM 706 C CA . THR A 1 87 ? 6.064 -9.490 -3.395 1.00 82.25 87 THR A CA 1
ATOM 707 C C . THR A 1 87 ? 7.489 -9.019 -3.099 1.00 82.25 87 THR A C 1
ATOM 709 O O . THR A 1 87 ? 8.297 -8.891 -4.015 1.00 82.25 87 THR A O 1
ATOM 712 N N . PHE A 1 88 ? 7.814 -8.754 -1.831 1.00 85.81 88 PHE A N 1
ATOM 713 C CA . PHE A 1 88 ? 9.060 -8.087 -1.425 1.00 85.81 88 PHE A CA 1
ATOM 714 C C . PHE A 1 88 ? 9.970 -8.955 -0.550 1.00 85.81 88 PHE A C 1
ATOM 716 O O . PHE A 1 88 ? 11.134 -8.613 -0.341 1.00 85.81 88 PHE A O 1
ATOM 723 N N . GLY A 1 89 ? 9.454 -10.064 -0.017 1.00 88.06 89 GLY A N 1
ATOM 724 C CA . GLY A 1 89 ? 10.146 -10.866 0.984 1.00 88.06 89 GLY A CA 1
ATOM 725 C C . GLY A 1 89 ? 10.151 -10.238 2.382 1.00 88.06 89 GLY A C 1
ATOM 726 O O . GLY A 1 89 ? 9.574 -9.175 2.642 1.00 88.06 89 GLY A O 1
ATOM 727 N N . ALA A 1 90 ? 10.786 -10.940 3.323 1.00 88.12 90 ALA A N 1
ATOM 728 C CA . ALA A 1 90 ? 10.888 -10.487 4.707 1.00 88.12 90 ALA A CA 1
ATOM 729 C C . ALA A 1 90 ? 11.858 -9.297 4.812 1.00 88.12 90 ALA A C 1
ATOM 731 O O . ALA A 1 90 ? 13.019 -9.409 4.406 1.00 88.12 90 ALA A O 1
ATOM 732 N N . PRO A 1 91 ? 11.425 -8.151 5.365 1.00 88.44 91 PRO A N 1
ATOM 733 C CA . PRO A 1 91 ? 12.320 -7.026 5.567 1.00 88.44 91 PRO A CA 1
ATOM 734 C C . PRO A 1 91 ? 13.316 -7.345 6.686 1.00 88.44 91 PRO A C 1
ATOM 736 O O . PRO A 1 91 ? 12.990 -8.034 7.653 1.00 88.44 91 PRO A O 1
ATOM 739 N N . LYS A 1 92 ? 14.529 -6.788 6.598 1.00 89.50 92 LYS A N 1
ATOM 740 C CA . LYS A 1 92 ? 15.528 -6.907 7.676 1.00 89.50 92 LYS A CA 1
ATOM 741 C C . LYS A 1 92 ? 15.041 -6.249 8.966 1.00 89.50 92 LYS A C 1
ATOM 743 O O . LYS A 1 92 ? 15.252 -6.778 10.054 1.00 89.50 92 LYS A O 1
ATOM 748 N N . SER A 1 93 ? 14.377 -5.104 8.841 1.00 88.06 93 SER A N 1
ATOM 749 C CA . SER A 1 93 ? 13.772 -4.411 9.967 1.00 88.06 93 SER A CA 1
ATOM 750 C C . SER A 1 93 ? 12.513 -3.649 9.568 1.00 88.06 93 SER A C 1
ATOM 752 O O . SER A 1 93 ? 12.358 -3.225 8.423 1.00 88.06 93 SER A O 1
ATOM 754 N N . ILE A 1 94 ? 11.611 -3.480 10.530 1.00 85.38 94 ILE A N 1
ATOM 755 C CA . ILE A 1 94 ? 10.417 -2.642 10.430 1.00 85.38 94 ILE A CA 1
ATOM 756 C C . ILE A 1 94 ? 10.467 -1.645 11.580 1.00 85.38 94 ILE A C 1
ATOM 758 O O . ILE A 1 94 ? 10.774 -2.006 12.716 1.00 85.38 94 ILE A O 1
ATOM 762 N N . LEU A 1 95 ? 10.159 -0.390 11.276 1.00 84.50 95 LEU A N 1
ATOM 763 C CA . LEU A 1 95 ? 10.010 0.665 12.264 1.00 84.50 95 LEU A CA 1
ATOM 764 C C . LEU A 1 95 ? 8.530 1.030 12.344 1.00 84.50 95 LEU A C 1
ATOM 766 O O . LEU A 1 95 ? 7.963 1.496 11.358 1.00 84.50 95 LEU A O 1
ATOM 770 N N . GLY A 1 96 ? 7.915 0.778 13.494 1.00 79.44 96 GLY A N 1
ATOM 771 C CA . GLY A 1 96 ? 6.511 1.087 13.747 1.00 79.44 96 GLY A CA 1
ATOM 772 C C . GLY A 1 96 ? 6.332 2.048 14.913 1.00 79.44 96 GLY A C 1
ATOM 773 O O . GLY A 1 96 ? 7.266 2.328 15.671 1.00 79.44 96 GLY A O 1
ATOM 774 N N . ASP A 1 97 ? 5.114 2.551 15.053 1.00 78.25 97 ASP A N 1
ATOM 775 C CA . ASP A 1 97 ? 4.687 3.303 16.224 1.00 78.25 97 ASP A CA 1
ATOM 776 C C . ASP A 1 97 ? 4.470 2.376 17.438 1.00 78.25 97 ASP A C 1
ATOM 778 O O . ASP A 1 97 ? 4.731 1.168 17.412 1.00 78.25 97 ASP A O 1
ATOM 782 N N . ARG A 1 98 ? 4.018 2.955 18.554 1.00 71.75 98 ARG A N 1
ATOM 783 C CA . ARG A 1 98 ? 3.724 2.213 19.790 1.00 71.75 98 ARG A CA 1
ATOM 784 C C . ARG A 1 98 ? 2.292 1.672 19.837 1.00 71.75 98 ARG A C 1
ATOM 786 O O . ARG A 1 98 ? 1.741 1.527 20.931 1.00 71.75 98 ARG A O 1
ATOM 793 N N . ASP A 1 99 ? 1.680 1.370 18.692 1.00 74.25 99 ASP A N 1
ATOM 794 C CA . ASP A 1 99 ? 0.349 0.766 18.676 1.00 74.25 99 ASP A CA 1
ATOM 795 C C . ASP A 1 99 ? 0.352 -0.599 19.410 1.00 74.25 99 ASP A C 1
ATOM 797 O O . ASP A 1 99 ? 1.290 -1.409 19.348 1.00 74.25 99 ASP A O 1
ATOM 801 N N . LYS A 1 100 ? -0.736 -0.866 20.137 1.00 75.00 100 LYS A N 1
ATOM 802 C CA . LYS A 1 100 ? -1.009 -2.138 20.816 1.00 75.00 100 LYS A CA 1
ATOM 803 C C . LYS A 1 100 ? -1.009 -3.320 19.842 1.00 75.00 100 LYS A C 1
ATOM 805 O O . LYS A 1 100 ? -0.676 -4.434 20.245 1.00 75.00 100 LYS A O 1
ATOM 810 N N . ILE A 1 101 ? -1.328 -3.083 18.569 1.00 75.88 101 ILE A N 1
ATOM 811 C CA . ILE A 1 101 ? -1.275 -4.103 17.516 1.00 75.88 101 ILE A CA 1
ATOM 812 C C . ILE A 1 101 ? 0.158 -4.635 17.364 1.00 75.88 101 ILE A C 1
ATOM 814 O O . ILE A 1 101 ? 0.373 -5.844 17.485 1.00 75.88 101 ILE A O 1
ATOM 818 N N . TRP A 1 102 ? 1.154 -3.757 17.212 1.00 74.50 102 TRP A N 1
ATOM 819 C CA . TRP A 1 102 ? 2.563 -4.140 17.039 1.00 74.50 102 TRP A CA 1
ATOM 820 C C . TRP A 1 102 ? 3.195 -4.749 18.293 1.00 74.50 102 TRP A C 1
ATOM 822 O O . TRP A 1 102 ? 4.089 -5.590 18.206 1.00 74.50 102 TRP A O 1
ATOM 832 N N . SER A 1 103 ? 2.716 -4.363 19.477 1.00 77.31 103 SER A N 1
ATOM 833 C CA . SER A 1 103 ? 3.187 -4.928 20.749 1.00 77.31 103 SER A CA 1
ATOM 834 C C . SER A 1 103 ? 2.518 -6.255 21.134 1.00 77.31 103 SER A C 1
ATOM 836 O O . SER A 1 103 ? 2.922 -6.878 22.128 1.00 77.31 103 SER A O 1
ATOM 838 N N . SER A 1 104 ? 1.543 -6.720 20.346 1.00 82.19 104 SER A N 1
ATOM 839 C CA . SER A 1 104 ? 0.831 -7.975 20.582 1.00 82.19 104 SER A CA 1
ATOM 840 C C . SER A 1 104 ? 1.742 -9.206 20.492 1.00 82.19 104 SER A C 1
ATOM 842 O O . SER A 1 104 ? 2.772 -9.222 19.812 1.00 82.19 104 SER A O 1
ATOM 844 N N . LYS A 1 105 ? 1.340 -10.283 21.179 1.00 79.00 105 LYS A N 1
ATOM 845 C CA . LYS A 1 105 ? 2.070 -11.561 21.177 1.00 79.00 105 LYS A CA 1
ATOM 846 C C . LYS A 1 105 ? 2.200 -12.144 19.765 1.00 79.00 105 LYS A C 1
ATOM 848 O O . LYS A 1 105 ? 3.255 -12.669 19.427 1.00 79.00 105 LYS A O 1
ATOM 853 N N . PHE A 1 106 ? 1.156 -12.009 18.946 1.00 81.31 106 PHE A N 1
ATOM 854 C CA . PHE A 1 106 ? 1.145 -12.483 17.563 1.00 81.31 106 PHE A CA 1
ATOM 855 C C . PHE A 1 106 ? 2.273 -11.851 16.734 1.00 81.31 106 PHE A C 1
ATOM 857 O O . PHE A 1 106 ? 3.119 -12.574 16.209 1.00 81.31 106 PHE A O 1
ATOM 864 N N . TRP A 1 107 ? 2.334 -10.515 16.676 1.00 82.06 107 TRP A N 1
ATOM 865 C CA . TRP A 1 107 ? 3.324 -9.808 15.858 1.00 82.06 107 TRP A CA 1
ATOM 866 C C . TRP A 1 107 ? 4.756 -10.031 16.351 1.00 82.06 107 TRP A C 1
ATOM 868 O O . TRP A 1 107 ? 5.649 -10.255 15.536 1.00 82.06 107 TRP A O 1
ATOM 878 N N . LYS A 1 108 ? 4.974 -10.094 17.671 1.00 82.88 108 LYS A N 1
ATOM 879 C CA . LYS A 1 108 ? 6.281 -10.456 18.250 1.00 82.88 108 LYS A CA 1
ATOM 880 C C . LYS A 1 108 ? 6.752 -11.842 17.802 1.00 82.88 108 LYS A C 1
ATOM 882 O O . LYS A 1 108 ? 7.892 -11.991 17.369 1.00 82.88 108 LYS A O 1
ATOM 887 N N . CYS A 1 109 ? 5.881 -12.850 17.882 1.00 83.00 109 CYS A N 1
ATOM 888 C CA . CYS A 1 109 ? 6.211 -14.210 17.454 1.00 83.00 109 CYS A CA 1
ATOM 889 C C . CYS A 1 109 ? 6.435 -14.307 15.938 1.00 83.00 109 CYS A C 1
ATOM 891 O O . CYS A 1 109 ? 7.334 -15.028 15.509 1.00 83.00 109 CYS A O 1
ATOM 893 N N . LEU A 1 110 ? 5.644 -13.589 15.134 1.00 84.31 110 LEU A N 1
ATOM 894 C CA . LEU A 1 110 ? 5.790 -13.566 13.679 1.00 84.31 110 LEU A CA 1
ATOM 895 C C . LEU A 1 110 ? 7.140 -12.974 13.263 1.00 84.31 110 LEU A C 1
ATOM 897 O O . LEU A 1 110 ? 7.879 -13.633 12.539 1.00 84.31 110 LEU A O 1
ATOM 901 N N . MET A 1 111 ? 7.483 -11.785 13.767 1.00 87.56 111 MET A N 1
ATOM 902 C CA . MET A 1 111 ? 8.736 -11.090 13.438 1.00 87.56 111 MET A CA 1
ATOM 903 C C . MET A 1 111 ? 9.966 -11.927 13.804 1.00 87.56 111 MET A C 1
ATOM 905 O O . MET A 1 111 ? 10.882 -12.059 12.995 1.00 87.56 111 MET A O 1
ATOM 909 N N . ALA A 1 112 ? 9.937 -12.590 14.967 1.00 86.06 112 ALA A N 1
ATOM 910 C CA . ALA A 1 112 ? 10.987 -13.522 15.373 1.00 86.06 112 ALA A CA 1
ATOM 911 C C . ALA A 1 112 ? 11.115 -14.727 14.421 1.00 86.06 112 ALA A C 1
ATOM 913 O O . ALA A 1 112 ? 12.227 -15.133 14.097 1.00 86.06 112 ALA A O 1
ATOM 914 N N . LYS A 1 113 ? 9.994 -15.286 13.943 1.00 85.69 113 LYS A N 1
ATOM 915 C CA . LYS A 1 113 ? 9.995 -16.426 13.008 1.00 85.69 113 LYS A CA 1
ATOM 916 C C . LYS A 1 113 ? 10.511 -16.067 11.615 1.00 85.69 113 LYS A C 1
ATOM 918 O O . LYS A 1 113 ? 11.156 -16.906 10.999 1.00 85.69 113 LYS A O 1
ATOM 923 N N . ILE A 1 114 ? 10.224 -14.862 11.120 1.00 86.75 114 ILE A N 1
ATOM 924 C CA . ILE A 1 114 ? 10.674 -14.414 9.790 1.00 86.75 114 ILE A CA 1
ATOM 925 C C . ILE A 1 114 ? 12.042 -13.711 9.818 1.00 86.75 114 ILE A C 1
ATOM 927 O O . ILE A 1 114 ? 12.533 -13.301 8.772 1.00 86.75 114 ILE A O 1
ATOM 931 N N . GLY A 1 115 ? 12.661 -13.568 10.996 1.00 88.00 115 GLY A N 1
ATOM 932 C CA . GLY A 1 115 ? 13.972 -12.931 11.153 1.00 88.00 115 GLY A CA 1
ATOM 933 C C . GLY A 1 115 ? 13.963 -11.408 10.977 1.00 88.00 115 GLY A C 1
ATOM 934 O O . GLY A 1 115 ? 15.008 -10.816 10.719 1.00 88.00 115 GLY A O 1
ATOM 935 N N . THR A 1 116 ? 12.802 -10.764 11.111 1.00 88.75 116 THR A N 1
ATOM 936 C CA . THR A 1 116 ? 12.654 -9.309 10.979 1.00 88.75 116 THR A CA 1
ATOM 937 C C . THR A 1 116 ? 12.830 -8.626 12.333 1.00 88.75 116 THR A C 1
ATOM 939 O O . THR A 1 116 ? 12.154 -8.958 13.308 1.00 88.75 116 THR A O 1
ATOM 942 N N . LEU A 1 11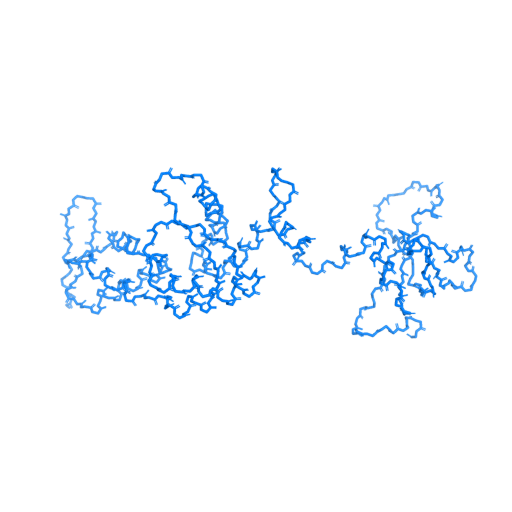7 ? 13.694 -7.610 12.396 1.00 86.25 117 LEU A N 1
ATOM 943 C CA . LEU A 1 117 ? 13.865 -6.775 13.586 1.00 86.25 117 LEU A CA 1
ATOM 944 C C . LEU A 1 117 ? 12.778 -5.700 13.657 1.00 86.25 117 LEU A C 1
ATOM 946 O O . LEU A 1 117 ? 12.697 -4.829 12.794 1.00 86.25 117 LEU A O 1
ATOM 950 N N . PHE A 1 118 ? 11.954 -5.725 14.700 1.00 84.81 118 PHE A N 1
ATOM 951 C CA . PHE A 1 118 ? 10.938 -4.696 14.904 1.00 84.81 118 PHE A CA 1
ATOM 952 C C . PHE A 1 118 ? 11.425 -3.633 15.893 1.00 84.81 118 PHE A C 1
ATOM 954 O O . PHE A 1 118 ? 11.654 -3.923 17.069 1.00 84.81 118 PHE A O 1
ATOM 961 N N . HIS A 1 119 ? 11.558 -2.394 15.425 1.00 83.12 119 HIS A N 1
ATOM 962 C CA . HIS A 1 119 ? 11.877 -1.232 16.246 1.00 83.12 119 HIS A CA 1
ATOM 963 C C . HIS A 1 119 ? 10.612 -0.404 16.479 1.00 83.12 119 HIS A C 1
ATOM 965 O O . HIS A 1 119 ? 9.852 -0.142 15.550 1.00 83.12 119 HIS A O 1
ATOM 971 N N . MET A 1 120 ? 10.400 0.040 17.717 1.00 78.75 120 MET A N 1
ATOM 972 C CA . MET A 1 120 ? 9.349 1.008 18.034 1.00 78.75 120 MET A CA 1
ATOM 973 C C . MET A 1 120 ? 9.945 2.406 18.080 1.00 78.75 120 MET A C 1
ATOM 975 O O . MET A 1 120 ? 10.985 2.621 18.711 1.00 78.75 120 MET A O 1
ATOM 979 N N . THR A 1 121 ? 9.270 3.370 17.465 1.00 69.44 121 THR A N 1
ATOM 980 C CA . THR A 1 121 ? 9.626 4.775 17.633 1.00 69.44 121 THR A CA 1
ATOM 981 C C . THR A 1 121 ? 9.510 5.165 19.114 1.00 69.44 121 THR A C 1
ATOM 983 O O . THR A 1 121 ? 8.616 4.739 19.858 1.00 69.44 121 THR A O 1
ATOM 986 N N . LEU A 1 122 ? 10.472 5.955 19.598 1.00 61.94 122 LEU A N 1
ATOM 987 C CA . LEU A 1 122 ? 10.286 6.681 20.853 1.00 61.94 122 LEU A CA 1
ATOM 988 C C . LEU A 1 122 ? 9.204 7.734 20.612 1.00 61.94 122 LEU A C 1
ATOM 990 O O . LEU A 1 122 ? 9.169 8.310 19.526 1.00 61.94 122 LEU A O 1
ATOM 994 N N . SER A 1 123 ? 8.384 8.031 21.623 1.00 52.44 123 SER A N 1
ATOM 995 C CA . SER A 1 123 ? 7.244 8.965 21.545 1.00 52.44 123 SER A CA 1
ATOM 996 C C . SER A 1 123 ? 7.579 10.374 21.013 1.00 52.44 123 SER A C 1
ATOM 998 O O . SER A 1 123 ? 6.678 11.178 20.822 1.00 52.44 123 SER A O 1
ATOM 1000 N N . PHE A 1 124 ? 8.862 10.682 20.786 1.00 41.78 124 PHE A N 1
ATOM 1001 C CA . PHE A 1 124 ? 9.374 11.979 20.353 1.00 41.78 124 PHE A CA 1
ATOM 1002 C C . PHE A 1 124 ? 10.271 11.933 19.096 1.00 41.78 124 PHE A C 1
ATOM 1004 O O . PHE A 1 124 ? 10.699 12.985 18.621 1.00 41.78 124 PHE A O 1
ATOM 1011 N N . HIS A 1 125 ? 10.538 10.764 18.490 1.00 50.59 125 HIS A N 1
ATOM 1012 C CA . HIS A 1 125 ? 11.291 10.692 17.224 1.00 50.59 125 HIS A CA 1
ATOM 1013 C C . HIS A 1 125 ? 10.380 10.883 16.005 1.00 50.59 125 HIS A C 1
ATOM 1015 O O . HIS A 1 125 ? 10.175 9.993 15.183 1.00 50.59 125 HIS A O 1
ATOM 1021 N N . LEU A 1 126 ? 9.912 12.122 15.853 1.00 51.12 126 LEU A N 1
ATOM 1022 C CA . LEU A 1 126 ? 9.069 12.598 14.755 1.00 51.12 126 LEU A CA 1
ATOM 1023 C C . LEU A 1 126 ? 9.660 12.354 13.356 1.00 51.12 126 LEU A C 1
ATOM 1025 O O . LEU A 1 126 ? 8.953 12.487 12.375 1.00 51.12 126 LEU A O 1
ATOM 1029 N N . GLN A 1 127 ? 10.964 12.122 13.182 1.00 53.91 127 GLN A N 1
ATOM 1030 C CA . GLN A 1 127 ? 11.563 12.055 11.836 1.00 53.91 127 GLN A CA 1
ATOM 1031 C C . GLN A 1 127 ? 11.194 10.795 11.048 1.00 53.91 127 GLN A C 1
ATOM 1033 O O . GLN A 1 127 ? 10.957 10.896 9.844 1.00 53.91 127 GLN A O 1
ATOM 1038 N N . ALA A 1 128 ? 11.158 9.635 11.703 1.00 52.69 128 ALA A N 1
ATOM 1039 C CA . ALA A 1 128 ? 10.780 8.395 11.037 1.00 52.69 128 ALA A CA 1
ATOM 1040 C C . ALA A 1 128 ? 9.272 8.339 10.783 1.00 52.69 128 ALA A C 1
ATOM 1042 O O . ALA A 1 128 ? 8.854 8.026 9.671 1.00 52.69 128 ALA A O 1
ATOM 1043 N N . ASP A 1 129 ? 8.491 8.764 11.777 1.00 62.91 129 ASP A N 1
ATOM 1044 C CA . ASP A 1 129 ? 7.038 8.874 11.671 1.00 62.91 129 ASP A CA 1
ATOM 1045 C C . ASP A 1 129 ? 6.628 9.880 10.580 1.00 62.91 129 ASP A C 1
ATOM 1047 O O . ASP A 1 129 ? 5.781 9.606 9.735 1.00 62.91 129 ASP A O 1
ATOM 1051 N N . ARG A 1 130 ? 7.366 10.995 10.452 1.00 67.00 130 ARG A N 1
ATOM 1052 C CA . ARG A 1 130 ? 7.134 11.999 9.400 1.00 67.00 130 ARG A CA 1
ATOM 1053 C C . ARG A 1 130 ? 7.221 11.453 7.975 1.00 67.00 130 ARG A C 1
ATOM 1055 O O . ARG A 1 130 ? 6.650 12.069 7.075 1.00 67.00 130 ARG A O 1
ATOM 1062 N N . ARG A 1 131 ? 7.949 10.357 7.716 1.00 72.81 131 ARG A N 1
ATOM 1063 C CA . ARG A 1 131 ? 8.003 9.763 6.366 1.00 72.81 131 ARG A CA 1
ATOM 1064 C C . ARG A 1 131 ? 6.710 9.016 6.049 1.00 72.81 131 ARG A C 1
ATOM 1066 O O . ARG A 1 131 ? 6.105 9.309 5.020 1.00 72.81 131 ARG A O 1
ATOM 1073 N N . SER A 1 132 ? 6.262 8.126 6.935 1.00 76.38 132 SER A N 1
ATOM 1074 C CA . SER A 1 132 ? 4.976 7.428 6.803 1.00 76.38 132 SER A CA 1
ATOM 1075 C C . SER A 1 132 ? 3.797 8.397 6.833 1.00 76.38 132 SER A C 1
ATOM 1077 O O . SER A 1 132 ? 2.905 8.283 6.001 1.00 76.38 132 SER A O 1
ATOM 1079 N N . GLU A 1 133 ? 3.813 9.409 7.701 1.00 80.88 133 GLU A N 1
ATOM 1080 C CA . GLU A 1 133 ? 2.762 10.431 7.776 1.00 80.88 133 GLU A CA 1
ATOM 1081 C C . GLU A 1 133 ? 2.615 11.228 6.477 1.00 80.88 133 GLU A C 1
ATOM 1083 O O . GLU A 1 133 ? 1.495 11.501 6.040 1.00 80.88 133 GLU A O 1
ATOM 1088 N N . ARG A 1 134 ? 3.729 11.593 5.826 1.00 82.69 134 ARG A N 1
ATOM 1089 C CA . ARG A 1 134 ? 3.687 12.275 4.522 1.00 82.69 134 ARG A CA 1
ATOM 1090 C C . ARG A 1 134 ? 3.060 11.382 3.461 1.00 82.69 134 ARG A C 1
ATOM 1092 O O . ARG A 1 134 ? 2.178 11.850 2.746 1.00 82.69 134 ARG A O 1
ATOM 1099 N N . THR A 1 135 ? 3.459 10.113 3.397 1.00 83.56 135 THR A N 1
ATOM 1100 C CA . THR A 1 135 ? 2.860 9.144 2.471 1.00 83.56 135 THR A CA 1
ATOM 1101 C C . THR A 1 135 ? 1.372 8.954 2.759 1.00 83.56 135 THR A C 1
ATOM 1103 O O . THR A 1 135 ? 0.567 9.038 1.837 1.00 83.56 135 THR A O 1
ATOM 1106 N N . ASN A 1 136 ? 0.979 8.811 4.027 1.00 83.62 136 ASN A N 1
ATOM 1107 C CA . ASN A 1 136 ? -0.419 8.680 4.446 1.00 83.62 136 ASN A CA 1
ATOM 1108 C C . ASN A 1 136 ? -1.248 9.918 4.075 1.00 83.62 136 ASN A C 1
ATOM 1110 O O . ASN A 1 136 ? -2.398 9.798 3.649 1.00 83.62 136 ASN A O 1
ATOM 1114 N N . LYS A 1 137 ? -0.669 11.120 4.192 1.00 85.00 137 LYS A N 1
ATOM 1115 C CA . LYS A 1 137 ? -1.315 12.366 3.769 1.00 85.00 137 LYS A CA 1
ATOM 1116 C C . LYS A 1 137 ? -1.538 12.395 2.258 1.00 85.00 137 LYS A C 1
ATOM 1118 O O . LYS A 1 137 ? -2.656 12.680 1.833 1.00 85.00 137 LYS A O 1
ATOM 1123 N N . THR A 1 138 ? -0.517 12.067 1.465 1.00 88.31 138 THR A N 1
ATOM 1124 C CA . THR A 1 138 ? -0.633 11.962 0.001 1.00 88.31 138 THR A CA 1
ATOM 1125 C C . THR A 1 138 ? -1.677 10.918 -0.384 1.00 88.31 138 THR A C 1
ATOM 1127 O O . THR A 1 138 ? -2.560 11.195 -1.191 1.00 88.31 138 THR A O 1
ATOM 1130 N N . PHE A 1 139 ? -1.649 9.753 0.261 1.00 88.19 139 PHE A N 1
ATOM 1131 C CA . PHE A 1 139 ? -2.626 8.689 0.065 1.00 88.19 139 PHE A CA 1
ATOM 1132 C C . PHE A 1 139 ? -4.054 9.172 0.310 1.00 88.19 139 PHE A C 1
ATOM 1134 O O . PHE A 1 139 ? -4.920 9.020 -0.548 1.00 88.19 139 PHE A O 1
ATOM 1141 N N . GLY A 1 140 ? -4.293 9.839 1.441 1.00 85.12 140 GLY A N 1
ATOM 1142 C CA . GLY A 1 140 ? -5.597 10.411 1.759 1.00 85.12 140 GLY A CA 1
ATOM 1143 C C . GLY A 1 140 ? -6.055 11.478 0.760 1.00 85.12 140 GLY A C 1
ATOM 1144 O O . GLY A 1 140 ? -7.252 11.588 0.507 1.00 85.12 140 GLY A O 1
ATOM 1145 N N . GLN A 1 141 ? -5.139 12.255 0.177 1.00 86.94 141 GLN A N 1
ATOM 1146 C CA . GLN A 1 141 ? -5.465 13.242 -0.857 1.00 86.94 141 GLN A CA 1
ATOM 1147 C C . GLN A 1 141 ? -5.878 12.569 -2.170 1.00 86.94 141 GLN A C 1
ATOM 1149 O O . GLN A 1 141 ? -6.942 12.885 -2.700 1.00 86.94 141 GLN A O 1
ATOM 1154 N N . VAL A 1 142 ? -5.090 11.608 -2.657 1.00 86.75 142 VAL A N 1
ATOM 1155 C CA . VAL A 1 142 ? -5.383 10.877 -3.901 1.00 86.75 142 VAL A CA 1
ATOM 1156 C C . VAL A 1 142 ? -6.668 10.058 -3.759 1.00 86.75 142 VAL A C 1
ATOM 1158 O O . VAL A 1 142 ? -7.526 10.097 -4.638 1.00 86.75 142 VAL A O 1
ATOM 1161 N N . LEU A 1 143 ? -6.865 9.396 -2.616 1.00 85.75 143 LEU A N 1
ATOM 1162 C CA . LEU A 1 143 ? -8.079 8.629 -2.345 1.00 85.75 143 LEU A CA 1
ATOM 1163 C C . LEU A 1 143 ? -9.334 9.513 -2.350 1.00 85.75 143 LEU A C 1
ATOM 1165 O O . LEU A 1 143 ? -10.359 9.107 -2.895 1.00 85.75 143 LEU A O 1
ATOM 1169 N N . ARG A 1 144 ? -9.273 10.733 -1.794 1.00 83.00 144 ARG A N 1
ATOM 1170 C CA . ARG A 1 144 ? -10.399 11.689 -1.833 1.00 83.00 144 ARG A CA 1
ATOM 1171 C C . ARG A 1 144 ? -10.733 12.133 -3.253 1.00 83.00 144 ARG A C 1
ATOM 1173 O O . ARG A 1 144 ? -11.910 12.259 -3.576 1.00 83.00 144 ARG A O 1
ATOM 1180 N N . LEU A 1 145 ? -9.718 12.348 -4.092 1.00 81.31 145 LEU A N 1
ATOM 1181 C CA . LEU A 1 145 ? -9.922 12.677 -5.504 1.00 81.31 145 LEU A CA 1
ATOM 1182 C C . LEU A 1 145 ? -10.601 11.523 -6.249 1.00 81.31 145 LEU A C 1
ATOM 1184 O O . LEU A 1 145 ? -11.526 11.761 -7.019 1.00 81.31 145 LEU A O 1
ATOM 1188 N N . TYR A 1 146 ? -10.184 10.283 -5.980 1.00 75.62 146 TYR A N 1
ATOM 1189 C CA . TYR A 1 146 ? -10.723 9.099 -6.648 1.00 75.62 146 TYR A CA 1
ATOM 1190 C C . TYR A 1 146 ? -12.153 8.758 -6.200 1.00 75.62 146 TYR A C 1
ATOM 1192 O O . TYR A 1 146 ? -12.996 8.387 -7.010 1.00 75.62 146 TYR A O 1
ATOM 1200 N N . THR A 1 147 ? -12.443 8.888 -4.904 1.00 74.00 147 THR A N 1
ATOM 1201 C CA . THR A 1 147 ? -13.741 8.501 -4.323 1.00 74.00 147 THR A CA 1
ATOM 1202 C C . THR A 1 147 ? -14.813 9.585 -4.427 1.00 74.00 147 THR A C 1
ATOM 1204 O O . THR A 1 147 ? -15.995 9.249 -4.409 1.00 74.00 147 THR A O 1
ATOM 1207 N N . ALA A 1 148 ? -14.434 10.862 -4.576 1.00 70.44 148 ALA A N 1
ATOM 1208 C CA . ALA A 1 148 ? -15.313 12.019 -4.787 1.00 70.44 148 ALA A CA 1
ATOM 1209 C C . ALA A 1 148 ? -16.719 11.886 -4.146 1.00 70.44 148 ALA A C 1
ATOM 1211 O O . ALA A 1 148 ? -16.851 11.992 -2.926 1.00 70.44 148 ALA A O 1
ATOM 1212 N N . LYS A 1 149 ? -17.768 11.655 -4.960 1.00 56.66 149 LYS A N 1
ATOM 1213 C CA . LYS A 1 149 ? -19.183 11.550 -4.539 1.00 56.66 149 LYS A CA 1
ATOM 1214 C C . LYS A 1 149 ? -19.606 10.161 -4.029 1.00 56.66 149 LYS A C 1
ATOM 1216 O O . LYS A 1 149 ? -20.675 10.050 -3.442 1.00 56.66 149 LYS A O 1
ATOM 1221 N N . GLN A 1 150 ? -18.817 9.107 -4.250 1.00 57.81 150 GLN A N 1
ATOM 1222 C CA . GLN A 1 150 ? -19.133 7.726 -3.858 1.00 57.81 150 GLN A CA 1
ATOM 1223 C C . GLN A 1 150 ? -18.077 7.185 -2.885 1.00 57.81 150 GLN A C 1
ATOM 1225 O O . GLN A 1 150 ? -17.271 6.314 -3.214 1.00 57.81 150 GLN A O 1
ATOM 1230 N N . GLN A 1 151 ? -18.110 7.686 -1.646 1.00 65.62 151 GLN A N 1
ATOM 1231 C CA . GLN A 1 151 ? -17.180 7.279 -0.581 1.00 65.62 151 GLN A CA 1
ATOM 1232 C C . GLN A 1 151 ? -17.314 5.802 -0.170 1.00 65.62 151 GLN A C 1
ATOM 1234 O O . GLN A 1 151 ? -16.398 5.249 0.431 1.00 65.62 151 GLN A O 1
ATOM 1239 N N . LEU A 1 152 ? -18.413 5.138 -0.544 1.00 60.34 152 LEU A N 1
ATOM 1240 C CA . LEU A 1 152 ? -18.710 3.751 -0.175 1.00 60.34 152 LEU A CA 1
ATOM 1241 C C . LEU A 1 152 ? -17.780 2.712 -0.833 1.00 60.34 152 LEU A C 1
ATOM 1243 O O . LEU A 1 152 ? -17.643 1.612 -0.309 1.00 60.34 152 LEU A O 1
ATOM 1247 N N . ARG A 1 153 ? -17.109 3.045 -1.947 1.00 69.06 153 ARG A N 1
ATOM 1248 C CA . ARG A 1 153 ? -16.249 2.108 -2.709 1.00 69.06 153 ARG A CA 1
ATOM 1249 C C . ARG A 1 153 ? -14.750 2.368 -2.540 1.00 69.06 153 ARG A C 1
ATOM 1251 O O . ARG A 1 153 ? -13.941 1.989 -3.383 1.00 69.06 153 ARG A O 1
ATOM 1258 N N . TRP A 1 154 ? -14.355 3.012 -1.442 1.00 76.69 154 TRP A N 1
ATOM 1259 C CA . TRP A 1 154 ? -12.958 3.379 -1.184 1.00 76.69 154 TRP A CA 1
ATOM 1260 C C . TRP A 1 154 ? -12.001 2.175 -1.156 1.00 76.69 154 TRP A C 1
ATOM 1262 O O . TRP A 1 154 ? -10.850 2.311 -1.564 1.00 76.69 154 TRP A O 1
ATOM 1272 N N . LEU A 1 155 ? -12.475 0.999 -0.729 1.00 76.25 155 LEU A N 1
ATOM 1273 C CA . LEU A 1 155 ? -11.678 -0.231 -0.696 1.00 76.25 155 LEU A CA 1
ATOM 1274 C C . LEU A 1 155 ? -11.269 -0.689 -2.107 1.00 76.25 155 LEU A C 1
ATOM 1276 O O . LEU A 1 155 ? -10.139 -1.122 -2.315 1.00 76.25 155 LEU A O 1
ATOM 1280 N N . GLU A 1 156 ? -12.166 -0.552 -3.085 1.00 79.62 156 GLU A N 1
ATOM 1281 C CA . GLU A 1 156 ? -11.913 -0.925 -4.483 1.00 79.62 156 GLU A CA 1
ATOM 1282 C C . GLU A 1 156 ? -10.951 0.047 -5.178 1.00 79.62 156 GLU A C 1
ATOM 1284 O O . GLU A 1 156 ? -10.278 -0.313 -6.140 1.00 79.62 156 GLU A O 1
ATOM 1289 N N . ALA A 1 157 ? -10.858 1.277 -4.671 1.00 81.75 157 ALA A N 1
ATOM 1290 C CA . ALA A 1 157 ? -9.945 2.291 -5.179 1.00 81.75 157 ALA A CA 1
ATOM 1291 C C . ALA A 1 157 ? -8.491 2.077 -4.727 1.00 81.75 157 ALA A C 1
ATOM 1293 O O . ALA A 1 157 ? -7.585 2.626 -5.355 1.00 81.75 157 ALA A O 1
ATOM 1294 N N . LEU A 1 158 ? -8.239 1.304 -3.659 1.00 85.12 158 LEU A N 1
ATOM 1295 C CA . LEU A 1 158 ? -6.900 1.199 -3.063 1.00 85.12 158 LEU A CA 1
ATOM 1296 C C . LEU A 1 158 ? -5.816 0.739 -4.047 1.00 85.12 158 LEU A C 1
ATOM 1298 O O . LEU A 1 158 ? -4.780 1.402 -4.073 1.00 85.12 158 LEU A O 1
ATOM 1302 N N . PRO A 1 159 ? -6.023 -0.294 -4.893 1.00 85.81 159 PRO A N 1
ATOM 1303 C CA . PRO A 1 159 ? -4.995 -0.715 -5.845 1.00 85.81 159 PRO A CA 1
ATOM 1304 C C . PRO A 1 159 ? -4.640 0.385 -6.854 1.00 85.81 159 PRO A C 1
ATOM 1306 O O . PRO A 1 159 ? -3.470 0.590 -7.171 1.00 85.81 159 PRO A O 1
ATOM 1309 N N . ALA A 1 160 ? -5.639 1.137 -7.328 1.00 84.44 160 ALA A N 1
ATOM 1310 C CA . ALA A 1 160 ? -5.424 2.240 -8.261 1.00 84.44 160 ALA A CA 1
ATOM 1311 C C . ALA A 1 160 ? -4.672 3.407 -7.600 1.00 84.44 160 ALA A C 1
ATOM 1313 O O . ALA A 1 160 ? -3.761 3.979 -8.199 1.00 84.44 160 ALA A O 1
ATOM 1314 N N . VAL A 1 161 ? -5.019 3.738 -6.351 1.00 88.50 161 VAL A N 1
ATOM 1315 C CA . VAL A 1 161 ? -4.346 4.786 -5.568 1.00 88.50 161 VAL A CA 1
ATOM 1316 C C . VAL A 1 161 ? -2.899 4.399 -5.255 1.00 88.50 161 VAL A C 1
ATOM 1318 O O . VAL A 1 161 ? -1.999 5.219 -5.432 1.00 88.50 161 VAL A O 1
ATOM 1321 N N . GLU A 1 162 ? -2.662 3.159 -4.824 1.00 88.69 162 GLU A N 1
ATOM 1322 C CA . GLU A 1 162 ? -1.322 2.624 -4.574 1.00 88.69 162 GLU A CA 1
ATOM 1323 C C . GLU A 1 162 ? -0.460 2.696 -5.837 1.00 88.69 162 GLU A C 1
ATOM 1325 O O . GLU A 1 162 ? 0.651 3.230 -5.797 1.00 88.69 162 GLU A O 1
ATOM 1330 N N . PHE A 1 163 ? -0.990 2.229 -6.970 1.00 86.31 163 PHE A N 1
ATOM 1331 C CA . PHE A 1 163 ? -0.285 2.282 -8.245 1.00 86.31 163 PHE A CA 1
ATOM 1332 C C . PHE A 1 163 ? 0.048 3.721 -8.652 1.00 86.31 163 PHE A C 1
ATOM 1334 O O . PHE A 1 163 ? 1.191 4.004 -8.998 1.00 86.31 163 PHE A O 1
ATOM 1341 N N . ALA A 1 164 ? -0.907 4.649 -8.552 1.00 87.50 164 ALA A N 1
ATOM 1342 C CA . ALA A 1 164 ? -0.686 6.051 -8.900 1.00 87.50 164 ALA A CA 1
ATOM 1343 C C . ALA A 1 164 ? 0.426 6.699 -8.057 1.00 87.50 164 ALA A C 1
ATOM 1345 O O . ALA A 1 164 ? 1.257 7.431 -8.591 1.00 87.50 164 ALA A O 1
ATOM 1346 N N . ILE A 1 165 ? 0.474 6.410 -6.752 1.00 88.69 165 ILE A N 1
ATOM 1347 C CA . ILE A 1 165 ? 1.511 6.936 -5.852 1.00 88.69 165 ILE A CA 1
ATOM 1348 C C . ILE A 1 165 ? 2.872 6.307 -6.156 1.00 88.69 165 ILE A C 1
ATOM 1350 O O . ILE A 1 165 ? 3.872 7.019 -6.202 1.00 88.69 165 ILE A O 1
ATOM 1354 N N . ASN A 1 166 ? 2.916 4.995 -6.391 1.00 88.62 166 ASN A N 1
ATOM 1355 C CA . ASN A 1 166 ? 4.157 4.288 -6.698 1.00 88.62 166 ASN A CA 1
ATOM 1356 C C . ASN A 1 166 ? 4.704 4.627 -8.092 1.00 88.62 166 ASN A C 1
ATOM 1358 O O . ASN A 1 166 ? 5.912 4.543 -8.296 1.00 88.62 166 ASN A O 1
ATOM 1362 N N . TRP A 1 167 ? 3.846 5.034 -9.029 1.00 86.50 167 TRP A N 1
ATOM 1363 C CA . TRP A 1 167 ? 4.222 5.451 -10.382 1.00 86.50 167 TRP A CA 1
ATOM 1364 C C . TRP A 1 167 ? 4.604 6.937 -10.484 1.00 86.50 167 TRP A C 1
ATOM 1366 O O . TRP A 1 167 ? 5.326 7.332 -11.397 1.00 86.50 167 TRP A O 1
ATOM 1376 N N . ALA A 1 168 ? 4.154 7.779 -9.552 1.00 86.88 168 ALA A N 1
ATOM 1377 C CA . ALA A 1 168 ? 4.431 9.210 -9.590 1.00 86.88 168 ALA A CA 1
ATOM 1378 C C . ALA A 1 168 ? 5.927 9.517 -9.396 1.00 86.88 168 ALA A C 1
ATOM 1380 O O . ALA A 1 168 ? 6.551 9.105 -8.415 1.00 86.88 168 ALA A O 1
ATOM 1381 N N . ILE A 1 169 ? 6.494 10.304 -10.314 1.00 85.56 169 ILE A N 1
ATOM 1382 C CA . ILE A 1 169 ? 7.885 10.758 -10.238 1.00 85.56 169 ILE A CA 1
ATOM 1383 C C . ILE A 1 169 ? 8.028 11.763 -9.095 1.00 85.56 169 ILE A C 1
ATOM 1385 O O . ILE A 1 169 ? 7.343 12.788 -9.047 1.00 85.56 169 ILE A O 1
ATOM 1389 N N . ASN A 1 170 ? 8.957 11.493 -8.179 1.00 83.19 170 ASN A N 1
ATOM 1390 C CA . ASN A 1 170 ? 9.305 12.442 -7.135 1.00 83.19 170 ASN A CA 1
ATOM 1391 C C . ASN A 1 170 ? 10.293 13.479 -7.685 1.00 83.19 170 ASN A C 1
ATOM 1393 O O . ASN A 1 170 ? 11.377 13.131 -8.145 1.00 83.19 170 ASN A O 1
ATOM 1397 N N . VAL A 1 171 ? 9.942 14.762 -7.586 1.00 80.81 171 VAL A N 1
ATOM 1398 C CA . VAL A 1 171 ? 10.746 15.879 -8.116 1.00 80.81 171 VAL A CA 1
ATOM 1399 C C . VAL A 1 171 ? 12.165 15.918 -7.536 1.00 80.81 171 VAL A C 1
ATOM 1401 O O . VAL A 1 171 ? 13.099 16.281 -8.241 1.00 80.81 171 VAL A O 1
ATOM 1404 N N . ALA A 1 172 ? 12.350 15.534 -6.270 1.00 78.50 172 ALA A N 1
ATOM 1405 C CA . ALA A 1 172 ? 13.655 15.589 -5.613 1.00 78.50 172 ALA A CA 1
ATOM 1406 C C . ALA A 1 172 ? 14.608 14.476 -6.071 1.00 78.50 172 ALA A C 1
ATOM 1408 O O . ALA A 1 172 ? 15.818 14.679 -6.073 1.00 78.50 172 ALA A O 1
ATOM 1409 N N . THR A 1 173 ? 14.080 13.300 -6.422 1.00 82.44 173 THR A N 1
ATOM 1410 C CA . THR A 1 173 ? 14.895 12.153 -6.857 1.00 82.44 173 THR A CA 1
ATOM 1411 C C . THR A 1 173 ? 14.925 11.993 -8.373 1.00 82.44 173 THR A C 1
ATOM 1413 O O . THR A 1 173 ? 15.836 11.354 -8.879 1.00 82.44 173 THR A O 1
ATOM 1416 N N . GLY A 1 174 ? 13.944 12.538 -9.097 1.00 83.12 174 GLY A N 1
ATOM 1417 C CA . GLY A 1 174 ? 13.768 12.336 -10.538 1.00 83.12 174 GLY A CA 1
ATOM 1418 C C . GLY A 1 174 ? 13.219 10.956 -10.920 1.00 83.12 174 GLY A C 1
ATOM 1419 O O . GLY A 1 174 ? 13.037 10.691 -12.103 1.00 83.12 174 GLY A O 1
ATOM 1420 N N . PHE A 1 175 ? 12.917 10.096 -9.942 1.00 81.50 175 PHE A N 1
ATOM 1421 C CA . PHE A 1 175 ? 12.451 8.721 -10.152 1.00 81.50 175 PHE A CA 1
ATOM 1422 C C . PHE A 1 175 ? 11.139 8.457 -9.414 1.00 81.50 175 PHE A C 1
ATOM 1424 O O . PHE A 1 175 ? 10.870 9.073 -8.373 1.00 81.50 175 PHE A O 1
ATOM 1431 N N . SER A 1 176 ? 10.337 7.516 -9.918 1.00 87.25 176 SER A N 1
ATOM 1432 C CA . SER A 1 176 ? 9.198 6.984 -9.168 1.00 87.25 176 SER A CA 1
ATOM 1433 C C . SER A 1 176 ? 9.651 5.919 -8.154 1.00 87.25 176 SER A C 1
ATOM 1435 O O . SER A 1 176 ? 10.675 5.258 -8.362 1.00 87.25 176 SER A O 1
ATOM 1437 N N . PRO A 1 177 ? 8.910 5.707 -7.051 1.00 88.88 177 PRO A N 1
ATOM 1438 C CA . PRO A 1 177 ? 9.155 4.577 -6.154 1.00 88.88 177 PRO A CA 1
ATOM 1439 C C . PRO A 1 177 ? 9.189 3.224 -6.879 1.00 88.88 177 PRO A C 1
ATOM 1441 O O . PRO A 1 177 ? 10.002 2.368 -6.535 1.00 88.88 177 PRO A O 1
ATOM 1444 N N . PHE A 1 178 ? 8.348 3.044 -7.900 1.00 85.50 178 PHE A N 1
ATOM 1445 C CA . PHE A 1 178 ? 8.318 1.835 -8.717 1.00 85.50 178 PHE A CA 1
ATOM 1446 C C . PHE A 1 178 ? 9.631 1.633 -9.488 1.00 85.50 178 PHE A C 1
ATOM 1448 O O . PHE A 1 178 ? 10.178 0.530 -9.459 1.00 85.50 178 PHE A O 1
ATOM 1455 N N . ASP A 1 179 ? 10.175 2.686 -10.109 1.00 85.44 179 ASP A N 1
ATOM 1456 C CA . ASP A 1 179 ? 11.467 2.615 -10.812 1.00 85.44 179 ASP A CA 1
ATOM 1457 C C . ASP A 1 179 ? 12.592 2.210 -9.857 1.00 85.44 179 ASP A C 1
ATOM 1459 O O . ASP A 1 179 ? 13.402 1.343 -10.175 1.00 85.44 179 ASP A O 1
ATOM 1463 N N . LEU A 1 180 ? 12.627 2.815 -8.665 1.00 86.06 180 LEU A N 1
ATOM 1464 C CA . LEU A 1 180 ? 13.660 2.544 -7.665 1.00 86.06 180 LEU A CA 1
ATOM 1465 C C . LEU A 1 180 ? 13.585 1.117 -7.115 1.00 86.06 180 LEU A C 1
ATOM 1467 O O . LEU A 1 180 ? 14.617 0.533 -6.793 1.00 86.06 180 LEU A O 1
ATOM 1471 N N . LEU A 1 181 ? 12.376 0.567 -6.986 1.00 84.50 181 LEU A N 1
ATOM 1472 C CA . LEU A 1 181 ? 12.162 -0.750 -6.397 1.00 84.50 181 LEU A CA 1
ATOM 1473 C C . LEU A 1 181 ? 12.349 -1.886 -7.406 1.00 84.50 181 LEU A C 1
ATOM 1475 O O . LEU A 1 181 ? 12.928 -2.915 -7.066 1.00 84.50 181 LEU A O 1
ATOM 1479 N N . PHE A 1 182 ? 11.868 -1.709 -8.638 1.00 81.38 182 PHE A N 1
ATOM 1480 C CA . PHE A 1 182 ? 11.851 -2.763 -9.656 1.00 81.38 182 PHE A CA 1
ATOM 1481 C C . PHE A 1 182 ? 12.869 -2.557 -10.782 1.00 81.38 182 PHE A C 1
ATOM 1483 O O . PHE A 1 182 ? 12.998 -3.428 -11.641 1.00 81.38 182 PHE A O 1
ATOM 1490 N N . GLY A 1 183 ? 13.571 -1.421 -10.818 1.00 79.00 183 GLY A N 1
ATOM 1491 C CA . GLY A 1 183 ? 14.564 -1.108 -11.849 1.00 79.00 183 GLY A CA 1
ATOM 1492 C C . GLY A 1 183 ? 13.976 -0.928 -13.253 1.00 79.00 183 GLY A C 1
ATOM 1493 O O . GLY A 1 183 ? 14.707 -1.015 -14.237 1.00 79.00 183 GLY A O 1
ATOM 1494 N N . ARG A 1 184 ? 12.658 -0.722 -13.367 1.00 77.94 184 ARG A N 1
ATOM 1495 C CA . ARG A 1 184 ? 11.939 -0.549 -14.636 1.00 77.94 184 ARG A CA 1
ATOM 1496 C C . ARG A 1 184 ? 10.781 0.424 -14.466 1.00 77.94 184 ARG A C 1
ATOM 1498 O O . ARG A 1 184 ? 10.174 0.457 -13.400 1.00 77.94 184 ARG A O 1
ATOM 1505 N N . THR A 1 185 ? 10.399 1.095 -15.545 1.00 71.25 185 THR A N 1
ATOM 1506 C CA . THR A 1 185 ? 9.217 1.962 -15.554 1.00 71.25 185 THR A CA 1
ATOM 1507 C C . THR A 1 185 ? 7.942 1.158 -15.744 1.00 71.25 185 THR A C 1
ATOM 1509 O O . THR A 1 185 ? 7.857 0.285 -16.611 1.00 71.25 185 THR A O 1
ATOM 1512 N N . ALA A 1 186 ? 6.938 1.436 -14.912 1.00 67.19 186 ALA A N 1
ATOM 1513 C CA . ALA A 1 186 ? 5.632 0.810 -15.051 1.00 67.19 186 ALA A CA 1
ATOM 1514 C C . ALA A 1 186 ? 4.921 1.374 -16.292 1.00 67.19 186 ALA A C 1
ATOM 1516 O O . ALA A 1 186 ? 4.739 2.586 -16.421 1.00 67.19 186 ALA A O 1
ATOM 1517 N N . GLY A 1 187 ? 4.511 0.494 -17.204 1.00 61.38 187 GLY A N 1
ATOM 1518 C CA . GLY A 1 187 ? 3.585 0.834 -18.281 1.00 61.38 187 GLY A CA 1
ATOM 1519 C C . GLY A 1 187 ? 2.147 0.659 -17.799 1.00 61.38 187 GLY A C 1
ATOM 1520 O O . GLY A 1 187 ? 1.799 -0.411 -17.309 1.00 61.38 187 GLY A O 1
ATOM 1521 N N . LEU A 1 188 ? 1.315 1.696 -17.940 1.00 59.75 188 LEU A N 1
ATOM 1522 C CA . LEU A 1 188 ? -0.143 1.614 -17.724 1.00 59.75 188 LEU A CA 1
ATOM 1523 C C . LEU A 1 188 ? -0.828 0.700 -18.747 1.00 59.75 188 LEU A C 1
ATOM 1525 O O . LEU A 1 188 ? -1.858 0.095 -18.467 1.00 59.75 188 LEU A O 1
ATOM 1529 N N . PHE A 1 189 ? -0.218 0.589 -19.921 1.00 56.84 189 PHE A N 1
ATOM 1530 C CA . PHE A 1 189 ? -0.606 -0.306 -20.993 1.00 56.84 189 PHE A CA 1
ATOM 1531 C C . PHE A 1 189 ? 0.618 -1.143 -21.373 1.00 56.84 189 PHE A C 1
ATOM 1533 O O . PHE A 1 189 ? 1.747 -0.698 -21.126 1.00 56.84 189 PHE A O 1
ATOM 1540 N N . PRO A 1 190 ? 0.440 -2.336 -21.968 1.00 50.81 190 PRO A N 1
ATOM 1541 C CA . PRO A 1 190 ? 1.512 -3.013 -22.683 1.00 50.81 190 PRO A CA 1
ATOM 1542 C C . PRO A 1 190 ? 1.911 -2.129 -23.867 1.00 50.81 190 PRO A C 1
ATOM 1544 O O . PRO A 1 190 ? 1.433 -2.272 -24.987 1.00 50.81 190 PRO A O 1
ATOM 1547 N N . THR A 1 191 ? 2.747 -1.138 -23.591 1.00 44.59 191 THR A N 1
ATOM 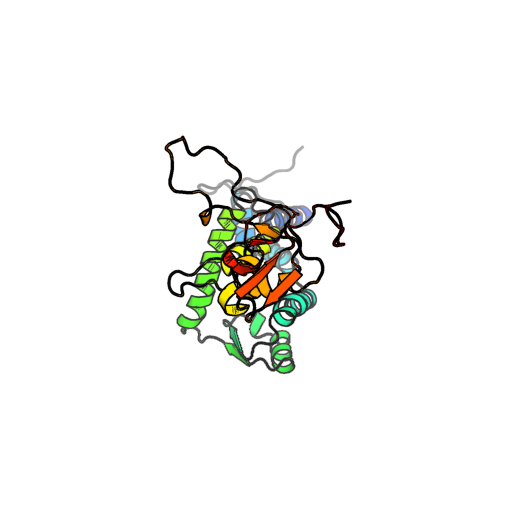1548 C CA . THR A 1 191 ? 3.314 -0.267 -24.599 1.00 44.59 191 THR A CA 1
ATOM 1549 C C . THR A 1 191 ? 4.294 -1.129 -25.377 1.00 44.59 191 THR A C 1
ATOM 1551 O O . THR A 1 191 ? 5.414 -1.367 -24.931 1.00 44.59 191 THR A O 1
ATOM 1554 N N . THR A 1 192 ? 3.878 -1.609 -26.547 1.00 44.59 192 THR A N 1
ATOM 1555 C CA . THR A 1 192 ? 4.771 -2.246 -27.523 1.00 44.59 192 THR A CA 1
ATOM 1556 C C . THR A 1 192 ? 5.971 -1.352 -27.858 1.00 44.59 192 THR A C 1
ATOM 1558 O O . THR A 1 192 ? 7.003 -1.861 -28.267 1.00 44.59 192 THR A O 1
ATOM 1561 N N . ALA A 1 193 ? 5.891 -0.037 -27.629 1.00 44.59 193 ALA A N 1
ATOM 1562 C CA . ALA A 1 193 ? 6.946 0.908 -27.987 1.00 44.59 193 ALA A CA 1
ATOM 1563 C C . ALA A 1 193 ? 8.179 0.936 -27.054 1.00 44.59 193 ALA A C 1
ATOM 1565 O O . ALA A 1 193 ? 9.284 1.112 -27.554 1.00 44.59 193 ALA A O 1
ATOM 1566 N N . THR A 1 194 ? 8.082 0.695 -25.741 1.00 45.47 194 THR A N 1
ATOM 1567 C CA . THR A 1 194 ? 9.232 0.982 -24.848 1.00 45.47 194 THR A CA 1
ATOM 1568 C C . THR A 1 194 ? 10.332 -0.083 -24.844 1.00 45.47 194 THR A C 1
ATOM 1570 O O . THR A 1 194 ? 11.459 0.211 -24.453 1.00 45.47 194 THR A O 1
ATOM 1573 N N . ILE A 1 195 ? 10.052 -1.308 -25.307 1.00 48.66 195 ILE A N 1
ATOM 1574 C CA . ILE A 1 195 ? 11.102 -2.318 -25.540 1.00 48.66 195 ILE A CA 1
ATOM 1575 C C . ILE A 1 195 ? 11.800 -2.065 -26.890 1.00 48.66 195 ILE A C 1
ATOM 1577 O O . ILE A 1 195 ? 12.940 -2.474 -27.070 1.00 48.66 195 ILE A O 1
ATOM 1581 N N . LEU A 1 196 ? 11.176 -1.345 -27.828 1.00 49.62 196 LEU A N 1
ATOM 1582 C CA . LEU A 1 196 ? 11.707 -1.135 -29.180 1.00 49.62 196 LEU A CA 1
ATOM 1583 C C . LEU A 1 196 ? 12.565 0.124 -29.361 1.00 49.62 196 LEU A C 1
ATOM 1585 O O . LEU A 1 196 ? 13.295 0.202 -30.344 1.00 49.62 196 LEU A O 1
ATOM 1589 N N . ASP A 1 197 ? 12.549 1.072 -28.424 1.00 51.00 197 ASP A N 1
ATOM 1590 C CA . ASP A 1 197 ? 13.333 2.314 -28.558 1.00 51.00 197 ASP A CA 1
ATOM 1591 C C . ASP A 1 197 ? 14.834 2.130 -28.256 1.00 51.00 197 ASP A C 1
ATOM 1593 O O . ASP A 1 197 ? 15.659 2.989 -28.569 1.00 51.00 197 ASP A O 1
ATOM 1597 N N . SER A 1 198 ? 15.211 0.987 -27.678 1.00 60.62 198 SER A N 1
ATOM 1598 C CA . SER A 1 198 ? 16.603 0.575 -27.507 1.00 60.62 198 SER A CA 1
ATOM 1599 C C . SER A 1 198 ? 17.065 -0.207 -28.744 1.00 60.62 198 SER A C 1
ATOM 1601 O O . SER A 1 198 ? 16.539 -1.298 -28.997 1.00 60.62 198 SER A O 1
ATOM 1603 N N . PRO A 1 199 ? 18.086 0.271 -29.490 1.00 64.25 199 PRO A N 1
ATOM 1604 C CA . PRO A 1 199 ? 18.679 -0.473 -30.602 1.00 64.25 199 PRO A CA 1
ATOM 1605 C C . PRO A 1 199 ? 19.047 -1.913 -30.221 1.00 64.25 199 PRO A C 1
ATOM 1607 O O . PRO A 1 199 ? 18.885 -2.839 -31.006 1.00 64.25 199 PRO A O 1
ATOM 1610 N N . GLN A 1 200 ? 19.504 -2.132 -28.988 1.00 67.38 200 GLN A N 1
ATOM 1611 C CA . GLN A 1 200 ? 19.924 -3.444 -28.498 1.00 67.38 200 GLN A CA 1
ATOM 1612 C C . GLN A 1 200 ? 18.740 -4.380 -28.222 1.00 67.38 200 GLN A C 1
ATOM 1614 O O . GLN A 1 200 ? 18.832 -5.587 -28.464 1.00 67.38 200 GLN A O 1
ATOM 1619 N N . ALA A 1 201 ? 17.624 -3.846 -27.732 1.00 65.75 201 ALA A N 1
ATOM 1620 C CA . ALA A 1 201 ? 16.417 -4.628 -27.500 1.00 65.75 201 ALA A CA 1
ATOM 1621 C C . ALA A 1 201 ? 15.725 -4.981 -28.827 1.00 65.75 201 ALA A C 1
ATOM 1623 O O . ALA A 1 201 ? 15.388 -6.147 -29.044 1.00 65.75 201 ALA A O 1
ATOM 1624 N N . LEU A 1 202 ? 15.656 -4.030 -29.768 1.00 69.81 202 LEU A N 1
ATOM 1625 C CA . LEU A 1 202 ? 15.191 -4.270 -31.138 1.00 69.81 202 LEU A CA 1
ATOM 1626 C C . LEU A 1 202 ? 16.059 -5.337 -31.826 1.00 69.81 202 LEU A C 1
ATOM 1628 O O . LEU A 1 202 ? 15.536 -6.282 -32.409 1.00 69.81 202 LEU A O 1
ATOM 1632 N N . ALA A 1 203 ? 17.384 -5.270 -31.666 1.00 69.56 203 ALA A N 1
ATOM 1633 C CA . ALA A 1 203 ? 18.306 -6.269 -32.209 1.00 69.56 203 ALA A CA 1
ATOM 1634 C C . ALA A 1 203 ? 18.090 -7.670 -31.640 1.00 69.56 203 ALA A C 1
ATOM 1636 O O . ALA A 1 203 ? 18.360 -8.657 -32.319 1.00 69.56 203 ALA A O 1
ATOM 1637 N N . THR A 1 204 ? 17.672 -7.768 -30.380 1.00 72.56 204 THR A N 1
ATOM 1638 C CA . THR A 1 204 ? 17.417 -9.056 -29.729 1.00 72.56 204 THR A CA 1
ATOM 1639 C C . THR A 1 204 ? 16.146 -9.690 -30.281 1.00 72.56 204 THR A C 1
ATOM 1641 O O . THR A 1 204 ? 16.146 -10.885 -30.556 1.00 72.56 204 THR A O 1
ATOM 1644 N N . LEU A 1 205 ? 15.113 -8.884 -30.538 1.00 69.56 205 LEU A N 1
ATOM 1645 C CA . LEU A 1 205 ? 13.868 -9.335 -31.160 1.00 69.56 205 LEU A CA 1
ATOM 1646 C C . LEU A 1 205 ? 14.069 -9.743 -32.627 1.00 69.56 205 LEU A C 1
ATOM 1648 O O . LEU A 1 205 ? 13.612 -10.805 -33.031 1.00 69.56 205 LEU A O 1
ATOM 1652 N N . LEU A 1 206 ? 14.828 -8.963 -33.402 1.00 71.19 206 LEU A N 1
ATOM 1653 C CA . LEU A 1 206 ? 15.086 -9.242 -34.822 1.00 71.19 206 LEU A CA 1
ATOM 1654 C C . LEU A 1 206 ? 15.987 -10.454 -35.092 1.00 71.19 206 LEU A C 1
ATOM 1656 O O . LEU A 1 206 ? 16.147 -10.849 -36.243 1.00 71.19 206 LEU A O 1
ATOM 1660 N N . LYS A 1 207 ? 16.604 -11.044 -34.063 1.00 72.31 207 LYS A N 1
ATOM 1661 C CA . LYS A 1 207 ? 17.355 -12.300 -34.212 1.00 72.31 207 LYS A CA 1
ATOM 1662 C C . LYS A 1 207 ? 16.448 -13.515 -34.404 1.00 72.31 207 LYS A C 1
ATOM 1664 O O . LYS A 1 207 ? 16.955 -14.564 -34.791 1.00 72.31 207 LYS A O 1
ATOM 1669 N N . HIS A 1 208 ? 15.148 -13.403 -34.125 1.00 68.62 208 HIS A N 1
ATOM 1670 C CA . HIS A 1 208 ? 14.197 -14.459 -34.455 1.00 68.62 208 HIS A CA 1
ATOM 1671 C C . HIS A 1 208 ? 14.025 -14.537 -35.976 1.00 68.62 208 HIS A C 1
ATOM 1673 O O . HIS A 1 208 ? 13.773 -13.515 -36.617 1.00 68.62 208 HIS A O 1
ATOM 1679 N N . SER A 1 209 ? 14.173 -15.745 -36.527 1.00 53.78 209 SER A N 1
ATOM 1680 C CA . SER A 1 209 ? 14.328 -16.044 -37.962 1.00 53.78 209 SER A CA 1
ATOM 1681 C C . SER A 1 209 ? 13.180 -15.592 -38.863 1.00 53.78 209 SER A C 1
ATOM 1683 O O . SER A 1 209 ? 13.362 -15.525 -40.072 1.00 53.78 209 SER A O 1
ATOM 1685 N N . ASP A 1 210 ? 12.039 -15.225 -38.286 1.00 67.00 210 ASP A N 1
ATOM 1686 C CA . ASP A 1 210 ? 10.833 -14.899 -39.045 1.00 67.00 210 ASP A CA 1
ATOM 1687 C C . ASP A 1 210 ? 10.425 -13.421 -38.901 1.00 67.00 210 ASP A C 1
ATOM 1689 O O . ASP A 1 210 ? 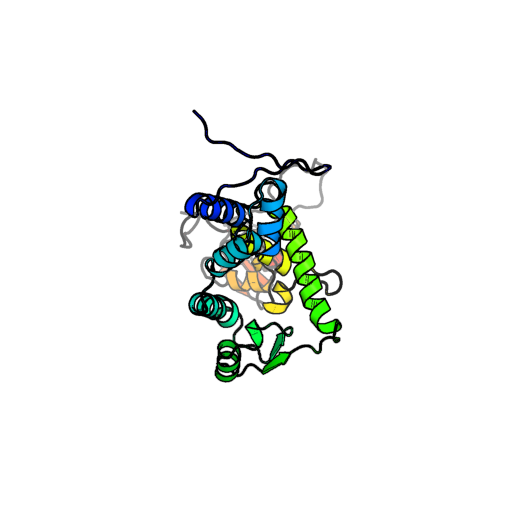9.316 -13.040 -39.255 1.00 67.00 210 ASP A O 1
ATOM 1693 N N . SER A 1 211 ? 11.290 -12.563 -38.349 1.00 77.38 211 SER A N 1
ATOM 1694 C CA . SER A 1 211 ? 10.936 -11.174 -38.023 1.00 77.38 211 SER A CA 1
ATOM 1695 C C . SER A 1 211 ? 10.733 -10.295 -39.267 1.00 77.38 211 SER A C 1
ATOM 1697 O O . SER A 1 211 ? 11.583 -10.250 -40.158 1.00 77.38 211 SER A O 1
ATOM 1699 N N . TRP A 1 212 ? 9.653 -9.509 -39.273 1.00 81.94 212 TRP A N 1
ATOM 1700 C CA . TRP A 1 212 ? 9.320 -8.549 -40.333 1.00 81.94 212 TRP A CA 1
ATOM 1701 C C . TRP A 1 212 ? 9.508 -7.114 -39.860 1.00 81.94 212 TRP A C 1
ATOM 1703 O O . TRP A 1 212 ? 9.229 -6.785 -38.705 1.00 81.94 212 TRP A O 1
ATOM 1713 N N . VAL A 1 213 ? 9.957 -6.232 -40.751 1.00 82.31 213 VAL A N 1
ATOM 1714 C CA . VAL A 1 213 ? 10.190 -4.823 -40.421 1.00 82.31 213 VAL A CA 1
ATOM 1715 C C . VAL A 1 213 ? 9.649 -3.855 -41.465 1.00 82.31 213 VAL A C 1
ATOM 1717 O O . VAL A 1 213 ? 9.584 -4.129 -42.661 1.00 82.31 213 VAL A O 1
ATOM 1720 N N . LEU A 1 214 ? 9.296 -2.671 -40.987 1.00 83.38 214 LEU A N 1
ATOM 1721 C CA . LEU A 1 214 ? 8.997 -1.482 -41.759 1.00 83.38 214 LEU A CA 1
ATOM 1722 C C . LEU A 1 214 ? 10.241 -0.597 -41.859 1.00 83.38 214 LEU A C 1
ATOM 1724 O O . LEU A 1 214 ? 10.901 -0.317 -40.860 1.00 83.38 214 LEU A O 1
ATOM 1728 N N . LEU A 1 215 ? 10.538 -0.120 -43.062 1.00 81.06 215 LEU A N 1
ATOM 1729 C CA . LEU A 1 215 ? 11.660 0.761 -43.360 1.00 81.06 215 LEU A CA 1
ATOM 1730 C C . LEU A 1 215 ? 11.242 2.231 -43.277 1.00 81.06 215 LEU A C 1
ATOM 1732 O O . LEU A 1 215 ? 10.288 2.639 -43.945 1.00 81.06 215 LEU A O 1
ATOM 1736 N N . ASP A 1 216 ? 11.981 3.028 -42.510 1.00 76.88 216 ASP A N 1
ATOM 1737 C CA . ASP A 1 216 ? 11.807 4.479 -42.430 1.00 76.88 216 ASP A CA 1
ATOM 1738 C C . ASP A 1 216 ? 12.354 5.170 -43.694 1.00 76.88 216 ASP A C 1
ATOM 1740 O O . ASP A 1 216 ? 13.503 4.962 -44.093 1.00 76.88 216 ASP A O 1
ATOM 1744 N N . LEU A 1 217 ? 11.523 5.981 -44.354 1.00 68.25 217 LEU A N 1
ATOM 1745 C CA . LEU A 1 217 ? 11.865 6.654 -45.611 1.00 68.25 217 LEU A CA 1
ATOM 1746 C C . LEU A 1 217 ? 12.402 8.086 -45.433 1.00 68.25 217 LEU A C 1
ATOM 1748 O O . LEU A 1 217 ? 12.653 8.749 -46.444 1.00 68.25 217 LEU A O 1
ATOM 1752 N N . GLU A 1 218 ? 12.572 8.589 -44.206 1.00 60.50 218 GLU A N 1
ATOM 1753 C CA . GLU A 1 218 ? 12.906 10.004 -43.973 1.00 60.50 218 GLU A CA 1
ATOM 1754 C C . GLU A 1 218 ? 14.221 10.465 -44.627 1.00 60.50 218 GLU A C 1
ATOM 1756 O O . GLU A 1 218 ? 14.273 11.574 -45.155 1.00 60.50 218 GLU A O 1
ATOM 1761 N N . GLU A 1 219 ? 15.262 9.628 -44.682 1.00 53.12 219 GLU A N 1
ATOM 1762 C CA . GLU A 1 219 ? 16.569 10.031 -45.241 1.00 53.12 219 GLU A CA 1
ATOM 1763 C C . GLU A 1 219 ? 16.660 9.968 -46.770 1.00 53.12 219 GLU A C 1
ATOM 1765 O O . GLU A 1 219 ? 17.494 10.643 -47.371 1.00 53.12 219 GLU A O 1
ATOM 1770 N N . TRP A 1 220 ? 15.798 9.185 -47.420 1.00 53.19 220 TRP A N 1
ATOM 1771 C CA . TRP A 1 220 ? 15.847 8.966 -48.871 1.00 53.19 220 TRP A CA 1
ATOM 1772 C C . TRP A 1 220 ? 14.956 9.924 -49.664 1.00 53.19 220 TRP A C 1
ATOM 1774 O O . TRP A 1 220 ? 15.008 9.961 -50.896 1.00 53.19 220 TRP A O 1
ATOM 1784 N N . ARG A 1 221 ? 14.143 10.733 -48.979 1.00 54.66 221 ARG A N 1
ATOM 1785 C CA . ARG A 1 221 ? 13.365 11.801 -49.607 1.00 54.66 221 ARG A CA 1
ATOM 1786 C C . ARG A 1 221 ? 14.286 12.996 -49.824 1.00 54.66 221 ARG A C 1
ATOM 1788 O O . ARG A 1 221 ? 14.468 13.829 -48.941 1.00 54.66 221 ARG A O 1
ATOM 1795 N N . GLY A 1 222 ? 14.899 13.045 -51.007 1.00 45.44 222 GLY A N 1
ATOM 1796 C CA . GLY A 1 222 ? 15.744 14.155 -51.440 1.00 45.44 222 GLY A CA 1
ATOM 1797 C C . GLY A 1 222 ? 15.128 15.519 -51.110 1.00 45.44 222 GLY A C 1
ATOM 1798 O O . GLY A 1 222 ? 13.913 15.704 -51.170 1.00 45.44 222 GLY A O 1
ATOM 1799 N N . ARG A 1 223 ? 15.983 16.480 -50.745 1.00 47.91 223 ARG A N 1
ATOM 1800 C CA . ARG A 1 223 ? 15.615 17.874 -50.452 1.00 47.91 223 ARG A CA 1
ATOM 1801 C C . ARG A 1 223 ? 14.864 18.499 -51.636 1.00 47.91 223 ARG A C 1
ATOM 1803 O O . ARG A 1 223 ? 15.523 19.043 -52.501 1.00 47.91 223 ARG A O 1
ATOM 1810 N N . HIS A 1 224 ? 13.534 18.427 -51.690 1.00 41.91 224 HIS A N 1
ATOM 1811 C CA . HIS A 1 224 ? 12.601 19.214 -52.528 1.00 41.91 224 HIS A CA 1
ATOM 1812 C C . HIS A 1 224 ? 11.175 18.688 -52.239 1.00 41.91 224 HIS A C 1
ATOM 1814 O O . HIS A 1 224 ? 10.999 17.489 -52.089 1.00 41.91 224 HIS A O 1
ATOM 1820 N N . LYS A 1 225 ? 10.071 19.434 -52.134 1.00 43.84 225 LYS A N 1
ATOM 1821 C CA . LYS A 1 225 ? 9.667 20.832 -52.348 1.00 43.84 225 LYS A CA 1
ATOM 1822 C C . LYS A 1 225 ? 8.458 21.090 -51.425 1.00 43.84 225 LYS A C 1
ATOM 1824 O O . LYS A 1 225 ? 7.794 20.146 -50.998 1.00 43.84 225 LYS A O 1
ATOM 1829 N N . GLY A 1 226 ? 8.188 22.364 -51.136 1.00 48.25 226 GLY A N 1
ATOM 1830 C CA . GLY A 1 226 ? 7.092 22.817 -50.280 1.00 48.25 226 GLY A CA 1
ATOM 1831 C C . GLY A 1 226 ? 5.733 22.196 -50.623 1.00 48.25 226 GLY A C 1
ATOM 1832 O O . GLY A 1 226 ? 5.314 22.162 -51.775 1.00 48.25 226 GLY A O 1
ATOM 1833 N N . GLY A 1 227 ? 5.061 21.709 -49.586 1.00 48.94 227 GLY A N 1
ATOM 1834 C CA . GLY A 1 227 ? 3.701 21.188 -49.612 1.00 48.94 227 GLY A CA 1
ATOM 1835 C C . GLY A 1 227 ? 3.257 20.923 -48.176 1.00 48.94 227 GLY A C 1
ATOM 1836 O O . GLY A 1 227 ? 4.057 20.486 -47.349 1.00 48.94 227 GLY A O 1
ATOM 1837 N N . THR A 1 228 ? 2.010 21.255 -47.858 1.00 48.59 228 THR A N 1
ATOM 1838 C CA . THR A 1 228 ? 1.447 21.211 -46.503 1.00 48.59 228 THR A CA 1
ATOM 1839 C C . THR A 1 228 ? 1.598 19.826 -45.857 1.00 48.59 228 THR A C 1
ATOM 1841 O O . THR A 1 228 ? 1.270 18.797 -46.447 1.00 48.59 228 THR A O 1
ATOM 1844 N N . LYS A 1 229 ? 2.128 19.809 -44.623 1.00 54.12 229 LYS A N 1
ATOM 1845 C CA . LYS A 1 229 ? 2.355 18.627 -43.771 1.00 54.12 229 LYS A CA 1
ATOM 1846 C C . LYS A 1 229 ? 1.028 17.981 -43.334 1.00 54.12 229 LYS A C 1
ATOM 1848 O O . LYS A 1 229 ? 0.636 18.103 -42.177 1.00 54.12 229 LYS A O 1
ATOM 1853 N N . LYS A 1 230 ? 0.314 17.304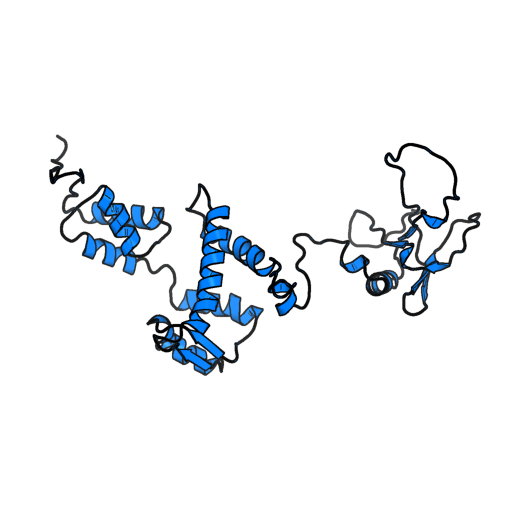 -44.232 1.00 46.88 230 LYS A N 1
ATOM 1854 C CA . LYS A 1 230 ? -0.835 16.463 -43.862 1.00 46.88 230 LYS A CA 1
ATOM 1855 C C . LYS A 1 230 ? -0.589 15.016 -44.289 1.00 46.88 230 LYS A C 1
ATOM 1857 O O . LYS A 1 230 ? -0.361 14.766 -45.467 1.00 46.88 230 LYS A O 1
ATOM 1862 N N . LEU A 1 231 ? -0.582 14.132 -43.281 1.00 46.22 231 LEU A N 1
ATOM 1863 C CA . LEU A 1 231 ? -0.651 12.661 -43.309 1.00 46.22 231 LEU A CA 1
ATOM 1864 C C . LEU A 1 231 ? -0.118 12.009 -44.595 1.00 46.22 231 LEU A C 1
ATOM 1866 O O . LEU A 1 231 ? -0.885 11.582 -45.450 1.00 46.22 231 LEU A O 1
ATOM 1870 N N . LYS A 1 232 ? 1.208 11.917 -44.721 1.00 50.47 232 LYS A N 1
ATOM 1871 C CA . LYS A 1 232 ? 1.845 11.012 -45.688 1.00 50.47 232 LYS A CA 1
ATOM 1872 C C . LYS A 1 232 ? 2.424 9.838 -44.915 1.00 50.47 232 LYS A C 1
ATOM 1874 O O . LYS A 1 232 ? 2.886 10.034 -43.800 1.00 50.47 232 LYS A O 1
ATOM 1879 N N . GLU A 1 233 ? 2.409 8.642 -45.482 1.00 53.66 233 GLU A N 1
ATOM 1880 C CA . GLU A 1 233 ? 2.976 7.451 -44.844 1.00 53.66 233 GLU A CA 1
ATOM 1881 C C . GLU A 1 233 ? 4.501 7.609 -44.677 1.00 53.66 233 GLU A C 1
ATOM 1883 O O . GLU A 1 233 ? 5.208 8.017 -45.611 1.00 53.66 233 GLU A O 1
ATOM 1888 N N . HIS A 1 234 ? 5.003 7.369 -43.460 1.00 65.06 234 HIS A N 1
ATOM 1889 C CA . HIS A 1 234 ? 6.424 7.525 -43.091 1.00 65.06 234 HIS A CA 1
ATOM 1890 C C . HIS A 1 234 ? 7.241 6.241 -43.314 1.00 65.06 234 HIS A C 1
ATOM 1892 O O . HIS A 1 234 ? 8.464 6.301 -43.430 1.00 65.06 234 HIS A O 1
ATOM 1898 N N . TYR A 1 235 ? 6.572 5.094 -43.437 1.00 72.94 235 TYR A N 1
ATOM 1899 C CA . TYR A 1 235 ? 7.196 3.776 -43.448 1.00 72.94 235 TYR A CA 1
ATOM 1900 C C . TYR A 1 235 ? 6.808 2.983 -44.700 1.00 72.94 235 TYR A C 1
ATOM 1902 O O . TYR A 1 235 ? 5.684 3.100 -45.177 1.00 72.94 235 TYR A O 1
ATOM 1910 N N . LYS A 1 236 ? 7.733 2.174 -45.230 1.00 77.06 236 LYS A N 1
ATOM 1911 C CA . LYS A 1 236 ? 7.502 1.261 -46.364 1.00 77.06 236 LYS A CA 1
ATOM 1912 C C . LYS A 1 236 ? 7.834 -0.168 -45.947 1.00 77.06 236 LYS A C 1
ATOM 1914 O O . LYS A 1 236 ? 8.815 -0.375 -45.244 1.00 77.06 236 LYS A O 1
ATOM 1919 N N . GLY A 1 237 ? 7.070 -1.143 -46.414 1.00 75.12 237 GLY A N 1
ATOM 1920 C CA . GLY A 1 237 ? 7.239 -2.553 -46.061 1.00 75.12 237 GLY A CA 1
ATOM 1921 C C . GLY A 1 237 ? 5.883 -3.259 -46.034 1.00 75.12 237 GLY A C 1
ATOM 1922 O O . GLY A 1 237 ? 4.925 -2.695 -46.568 1.00 75.12 237 GLY A O 1
ATOM 1923 N N . PRO A 1 238 ? 5.788 -4.442 -45.410 1.00 83.69 238 PRO A N 1
ATOM 1924 C CA . PRO A 1 238 ? 6.816 -5.103 -44.594 1.00 83.69 238 PRO A CA 1
ATOM 1925 C C . PRO A 1 238 ? 7.931 -5.768 -45.429 1.00 83.69 238 PRO A C 1
ATOM 1927 O O . PRO A 1 238 ? 7.705 -6.146 -46.571 1.00 83.69 238 PRO A O 1
ATOM 1930 N N . TYR A 1 239 ? 9.140 -5.882 -44.868 1.00 84.19 239 TYR A N 1
ATOM 1931 C CA . TYR A 1 239 ? 10.278 -6.621 -45.440 1.00 84.19 239 TYR A CA 1
ATOM 1932 C C . TYR A 1 239 ? 10.799 -7.651 -44.436 1.00 84.19 239 TYR A C 1
ATOM 1934 O O . TYR A 1 239 ? 10.823 -7.372 -43.231 1.00 84.19 239 TYR A O 1
ATOM 1942 N N . GLN A 1 240 ? 11.256 -8.804 -44.921 1.00 83.06 240 GLN A N 1
ATOM 1943 C CA . GLN A 1 240 ? 11.794 -9.863 -44.072 1.00 83.06 240 GLN A CA 1
ATOM 1944 C C . GLN A 1 240 ? 13.228 -9.549 -43.631 1.00 83.06 240 GLN A C 1
ATOM 1946 O O . GLN A 1 240 ? 14.048 -9.045 -44.408 1.00 83.06 240 GLN A O 1
ATOM 1951 N N . VAL A 1 241 ? 13.542 -9.844 -42.368 1.00 84.94 241 VAL A N 1
ATOM 1952 C CA . VAL A 1 241 ? 14.905 -9.736 -41.844 1.00 84.94 241 VAL A CA 1
ATOM 1953 C C . VAL A 1 241 ? 15.684 -11.008 -42.150 1.00 84.94 241 VAL A C 1
ATOM 1955 O O . VAL A 1 241 ? 15.383 -12.073 -41.629 1.00 84.94 241 VAL A O 1
ATOM 1958 N N . VAL A 1 242 ? 16.752 -10.871 -42.936 1.00 83.81 242 VAL A N 1
ATOM 1959 C CA . VAL A 1 242 ? 17.650 -11.981 -43.284 1.00 83.81 242 VAL A CA 1
ATOM 1960 C C . VAL A 1 242 ? 18.626 -12.262 -42.145 1.00 83.81 242 VAL A C 1
ATOM 1962 O O . VAL A 1 242 ? 18.880 -13.410 -41.790 1.00 83.81 242 VAL A O 1
ATOM 1965 N N . ARG A 1 243 ? 19.235 -11.209 -41.583 1.00 81.38 243 ARG A N 1
ATOM 1966 C CA . ARG A 1 243 ? 20.179 -11.326 -40.459 1.00 81.38 243 ARG A CA 1
ATOM 1967 C C . ARG A 1 243 ? 20.447 -9.995 -39.772 1.00 81.38 243 ARG A C 1
ATOM 1969 O O . ARG A 1 243 ? 20.440 -8.938 -40.401 1.00 81.38 243 ARG A O 1
ATOM 1976 N N . VAL A 1 244 ? 20.814 -10.076 -38.496 1.00 83.12 244 VAL A N 1
ATOM 1977 C CA . VAL A 1 244 ? 21.305 -8.953 -37.686 1.00 83.12 244 VAL A CA 1
ATOM 1978 C C . VAL A 1 244 ? 22.772 -9.192 -37.336 1.00 83.12 244 VAL A C 1
ATOM 1980 O O . VAL A 1 244 ? 23.136 -10.270 -36.870 1.00 83.12 244 VAL A O 1
ATOM 1983 N N . PHE A 1 245 ? 23.630 -8.194 -37.535 1.00 77.12 245 PHE A N 1
ATOM 1984 C CA . PHE A 1 245 ? 25.067 -8.306 -37.278 1.00 77.12 245 PHE A CA 1
ATOM 1985 C C . PHE A 1 245 ? 25.633 -7.023 -36.653 1.00 77.12 245 PHE A C 1
ATOM 1987 O O . PHE A 1 245 ? 24.889 -6.112 -36.287 1.00 77.12 245 PHE A O 1
ATOM 1994 N N . ASN A 1 246 ? 26.951 -6.986 -36.430 1.00 80.19 246 ASN A N 1
ATOM 1995 C CA . ASN A 1 246 ? 27.633 -5.887 -35.737 1.00 80.19 246 ASN A CA 1
ATOM 1996 C C . ASN A 1 246 ? 27.019 -5.584 -34.349 1.00 80.19 246 ASN A C 1
ATOM 1998 O O . ASN A 1 246 ? 26.551 -4.482 -34.073 1.00 80.19 246 ASN A O 1
ATOM 2002 N N . LYS A 1 247 ? 26.930 -6.616 -33.493 1.00 75.56 247 LYS A N 1
ATOM 2003 C CA . LYS A 1 247 ? 26.337 -6.544 -32.139 1.00 75.56 247 LYS A CA 1
ATOM 2004 C C . LYS A 1 247 ? 24.920 -5.940 -32.091 1.00 75.56 247 LYS A C 1
ATOM 2006 O O . LYS A 1 247 ? 24.527 -5.392 -31.067 1.00 75.56 247 LYS A O 1
ATOM 2011 N N . GLY A 1 248 ? 24.145 -6.059 -33.170 1.00 73.81 248 GLY A N 1
ATOM 2012 C CA . GLY A 1 248 ? 22.781 -5.536 -33.220 1.00 73.81 248 GLY A CA 1
ATOM 2013 C C . GLY A 1 248 ? 22.633 -4.154 -33.846 1.00 73.81 248 GLY A C 1
ATOM 2014 O O . GLY A 1 248 ? 21.534 -3.625 -33.851 1.00 73.81 248 GLY A O 1
ATOM 2015 N N . GLN A 1 249 ? 23.696 -3.550 -34.376 1.00 79.62 249 GLN A N 1
ATOM 2016 C CA . GLN A 1 249 ? 23.616 -2.211 -34.973 1.00 79.62 249 GLN A CA 1
ATOM 2017 C C . GLN A 1 249 ? 23.150 -2.220 -36.434 1.00 79.62 249 GLN A C 1
ATOM 2019 O O . GLN A 1 249 ? 22.659 -1.204 -36.924 1.00 79.62 249 GLN A O 1
ATOM 2024 N N . SER A 1 250 ? 23.296 -3.342 -37.143 1.00 83.81 250 SER A N 1
ATOM 2025 C CA . SER A 1 250 ? 22.986 -3.435 -38.573 1.00 83.81 250 SER A CA 1
ATOM 2026 C C . SER A 1 250 ? 22.095 -4.633 -38.881 1.00 83.81 250 SER A C 1
ATOM 2028 O O . SER A 1 250 ? 22.316 -5.732 -38.369 1.00 83.81 250 SER A O 1
ATOM 2030 N N . VAL A 1 251 ? 21.109 -4.413 -39.747 1.00 86.38 251 VAL A N 1
ATOM 2031 C CA . VAL A 1 251 ? 20.137 -5.407 -40.209 1.00 86.38 251 VAL A CA 1
ATOM 2032 C C . VAL A 1 251 ? 20.222 -5.540 -41.728 1.00 86.38 251 VAL A C 1
ATOM 2034 O O . VAL A 1 251 ? 20.385 -4.541 -42.425 1.00 86.38 251 VAL A O 1
ATOM 2037 N N . VAL A 1 252 ? 20.146 -6.767 -42.241 1.00 86.56 252 VAL A N 1
ATOM 2038 C CA . VAL A 1 252 ? 20.011 -7.053 -43.676 1.00 86.56 252 VAL A CA 1
ATOM 2039 C C . VAL A 1 252 ? 18.566 -7.428 -43.957 1.00 86.56 252 VAL A C 1
ATOM 2041 O O . VAL A 1 252 ? 18.039 -8.332 -43.305 1.00 86.56 252 VAL A O 1
ATOM 2044 N N . LEU A 1 253 ? 17.951 -6.737 -44.911 1.00 86.50 253 LEU A N 1
ATOM 2045 C CA . LEU A 1 253 ? 16.582 -6.978 -45.353 1.00 86.50 253 LEU A CA 1
ATOM 2046 C C . LEU A 1 253 ? 16.562 -7.686 -46.702 1.00 86.50 253 LEU A C 1
ATOM 2048 O O . LEU A 1 253 ? 17.428 -7.446 -47.547 1.00 86.50 253 LEU A O 1
ATOM 2052 N N . GLU A 1 254 ? 15.543 -8.508 -46.907 1.00 83.75 254 GLU A N 1
ATOM 2053 C CA . GLU A 1 254 ? 15.198 -9.041 -48.219 1.00 83.75 254 GLU A CA 1
ATOM 2054 C C . GLU A 1 254 ? 14.398 -7.982 -48.986 1.00 83.75 254 GLU A C 1
ATOM 2056 O O . GLU A 1 254 ? 13.291 -7.603 -48.594 1.00 83.75 254 GLU A O 1
ATOM 2061 N N . LEU A 1 255 ? 15.008 -7.423 -50.033 1.00 82.50 255 LEU A N 1
ATOM 2062 C CA . LEU A 1 255 ? 14.390 -6.407 -50.882 1.00 82.50 255 LEU A CA 1
ATOM 2063 C C . LEU A 1 255 ? 13.886 -7.058 -52.183 1.00 82.50 255 LEU A C 1
ATOM 2065 O O . LEU A 1 255 ? 14.581 -7.922 -52.711 1.00 82.50 255 LEU A O 1
ATOM 2069 N N . PRO A 1 256 ? 12.732 -6.630 -52.731 1.00 80.62 256 PRO A N 1
ATOM 2070 C CA . PRO A 1 256 ? 12.211 -7.152 -53.992 1.00 80.62 256 PRO A CA 1
ATOM 2071 C C . PRO A 1 256 ? 13.167 -6.931 -55.168 1.00 80.62 256 PRO A C 1
ATOM 2073 O O . PRO A 1 256 ? 13.843 -5.897 -55.245 1.00 80.62 256 PRO A O 1
ATOM 2076 N N . ASP A 1 257 ? 13.146 -7.856 -56.127 1.00 71.38 257 ASP A N 1
ATOM 2077 C CA . ASP A 1 257 ? 13.931 -7.764 -57.357 1.00 71.38 257 ASP A CA 1
ATOM 2078 C C . ASP A 1 257 ? 13.640 -6.450 -58.105 1.00 71.38 257 ASP A C 1
ATOM 2080 O O . ASP A 1 257 ? 12.505 -6.144 -58.473 1.00 71.38 257 ASP A O 1
ATOM 2084 N N . GLY A 1 258 ? 14.684 -5.641 -58.314 1.00 69.25 258 GLY A N 1
ATOM 2085 C CA . GLY A 1 258 ? 14.597 -4.321 -58.953 1.00 69.25 258 GLY A CA 1
ATOM 2086 C C . GLY A 1 258 ? 14.689 -3.124 -57.999 1.00 69.25 258 GLY A C 1
ATOM 2087 O O . GLY A 1 258 ? 14.740 -1.979 -58.464 1.00 69.25 258 GLY A O 1
ATOM 2088 N N . ASP A 1 259 ? 14.768 -3.343 -56.683 1.00 74.62 259 ASP A N 1
ATOM 2089 C CA . ASP A 1 259 ? 15.060 -2.277 -55.725 1.00 74.62 259 ASP A CA 1
ATOM 2090 C C . ASP A 1 259 ? 16.544 -1.872 -55.764 1.00 74.62 259 ASP A C 1
ATOM 2092 O O . ASP A 1 259 ? 17.443 -2.693 -55.607 1.00 74.62 259 ASP A O 1
ATOM 2096 N N . LYS A 1 260 ? 16.819 -0.577 -55.964 1.00 71.62 260 LYS A N 1
ATOM 2097 C CA . LYS A 1 260 ? 18.189 -0.032 -56.043 1.00 71.62 260 LYS A CA 1
ATOM 2098 C C . LYS A 1 260 ? 18.800 0.286 -54.672 1.00 71.62 260 LYS A C 1
ATOM 2100 O O . LYS A 1 260 ? 19.922 0.789 -54.605 1.00 71.62 260 LYS A O 1
ATOM 2105 N N . ARG A 1 261 ? 18.054 0.087 -53.581 1.00 75.06 261 ARG A N 1
ATOM 2106 C CA . ARG A 1 261 ? 18.504 0.377 -52.213 1.00 75.06 261 ARG A CA 1
ATOM 2107 C C . ARG A 1 261 ? 19.462 -0.701 -51.713 1.00 75.06 261 ARG A C 1
ATOM 2109 O O . ARG A 1 261 ? 19.339 -1.870 -52.056 1.00 75.06 261 ARG A O 1
ATOM 2116 N N . HIS A 1 262 ? 20.411 -0.303 -50.869 1.00 76.88 262 HIS A N 1
ATOM 2117 C CA . HIS A 1 262 ? 21.317 -1.260 -50.246 1.00 76.88 262 HIS A CA 1
ATOM 2118 C C . HIS A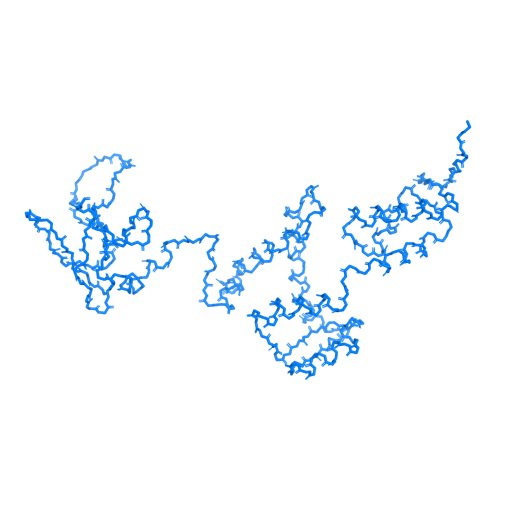 1 262 ? 20.558 -2.091 -49.187 1.00 76.88 262 HIS A C 1
ATOM 2120 O O . HIS A 1 262 ? 19.885 -1.496 -48.341 1.00 76.88 262 HIS A O 1
ATOM 2126 N N . PRO A 1 263 ? 20.667 -3.433 -49.190 1.00 80.38 263 PRO A N 1
ATOM 2127 C CA . PRO A 1 263 ? 19.880 -4.306 -48.311 1.00 80.38 263 PRO A CA 1
ATOM 2128 C C . PRO A 1 263 ? 20.300 -4.225 -46.837 1.00 80.38 263 PRO A C 1
ATOM 2130 O O . PRO A 1 263 ? 19.511 -4.528 -45.946 1.00 80.38 263 PRO A O 1
ATOM 2133 N N . THR A 1 264 ? 21.535 -3.796 -46.557 1.00 83.81 264 THR A N 1
ATOM 2134 C CA . THR A 1 264 ? 22.012 -3.549 -45.188 1.00 83.81 264 THR A CA 1
ATOM 2135 C C . THR A 1 264 ? 21.680 -2.136 -44.735 1.00 83.81 264 THR A C 1
ATOM 2137 O O . THR A 1 264 ? 22.100 -1.172 -45.378 1.00 83.81 264 THR A O 1
ATOM 2140 N N . LEU A 1 265 ? 21.040 -2.021 -43.573 1.00 83.81 265 LEU A N 1
ATOM 2141 C CA . LEU A 1 265 ? 20.630 -0.764 -42.958 1.00 83.81 265 LEU A CA 1
ATOM 2142 C C . LEU A 1 265 ? 20.993 -0.725 -41.471 1.00 83.81 265 LEU A C 1
ATOM 2144 O O . LEU A 1 265 ? 21.152 -1.758 -40.818 1.00 83.81 265 LEU A O 1
ATOM 2148 N N . HIS A 1 266 ? 21.127 0.483 -40.920 1.00 82.88 266 HIS A N 1
ATOM 2149 C CA . HIS A 1 266 ? 21.278 0.656 -39.477 1.00 82.88 266 HIS A CA 1
ATOM 2150 C C . HIS A 1 266 ? 19.952 0.364 -38.768 1.00 82.88 266 HIS A C 1
ATOM 2152 O O . HIS A 1 266 ? 18.884 0.729 -39.258 1.00 82.88 266 HIS A O 1
ATOM 2158 N N . ILE A 1 267 ? 20.016 -0.253 -37.589 1.00 78.81 267 ILE A N 1
ATOM 2159 C CA . ILE A 1 267 ? 18.835 -0.728 -36.863 1.00 78.81 267 ILE A CA 1
ATOM 2160 C C . ILE A 1 267 ? 17.851 0.384 -36.474 1.00 78.81 267 ILE A C 1
ATOM 2162 O O . ILE A 1 267 ? 16.654 0.150 -36.390 1.00 78.81 267 ILE A O 1
ATOM 2166 N N . SER A 1 268 ? 18.327 1.621 -36.316 1.00 79.19 268 SER A N 1
ATOM 2167 C CA . SER A 1 268 ? 17.455 2.777 -36.055 1.00 79.19 268 SER A CA 1
ATOM 2168 C C . SER A 1 268 ? 16.585 3.189 -37.248 1.00 79.19 268 SER A C 1
ATOM 2170 O O . SER A 1 268 ? 15.723 4.049 -37.097 1.00 79.19 268 SER A O 1
ATOM 2172 N N . LYS A 1 269 ? 16.824 2.626 -38.439 1.00 80.12 269 LYS A N 1
ATOM 2173 C CA . LYS A 1 269 ? 16.065 2.916 -39.666 1.00 80.12 269 LYS A CA 1
ATOM 2174 C C . LYS A 1 269 ? 14.934 1.927 -39.916 1.00 80.12 269 LYS A C 1
ATOM 2176 O O . LYS A 1 269 ? 14.239 2.046 -40.922 1.00 80.12 269 LYS A O 1
ATOM 2181 N N . VAL A 1 270 ? 14.747 0.959 -39.025 1.00 79.12 270 VAL A N 1
ATOM 2182 C CA . VAL A 1 270 ? 13.709 -0.060 -39.146 1.00 79.12 270 VAL A CA 1
ATOM 2183 C C . VAL A 1 270 ? 12.817 -0.070 -37.909 1.00 79.12 270 VAL A C 1
ATOM 2185 O O . VAL A 1 270 ? 13.270 0.187 -36.797 1.00 79.12 270 VAL A O 1
ATOM 2188 N N . LYS A 1 271 ? 11.537 -0.379 -38.102 1.00 79.38 271 LYS A N 1
ATOM 2189 C CA . LYS A 1 271 ? 10.570 -0.639 -37.032 1.00 79.38 271 LYS A CA 1
ATOM 2190 C C . LYS A 1 271 ? 10.014 -2.042 -37.179 1.00 79.38 271 LYS A C 1
ATOM 2192 O O . LYS A 1 271 ? 9.754 -2.475 -38.292 1.00 79.38 271 LYS A O 1
ATOM 2197 N N . LEU A 1 272 ? 9.822 -2.745 -36.071 1.00 77.25 272 LEU A N 1
ATOM 2198 C CA . LEU A 1 272 ? 9.237 -4.083 -36.100 1.00 77.25 272 LEU A CA 1
ATOM 2199 C C . LEU A 1 272 ? 7.783 -4.024 -36.586 1.00 77.25 272 LEU A C 1
ATOM 2201 O O . LEU A 1 272 ? 7.020 -3.146 -36.179 1.00 77.25 272 LEU A O 1
ATOM 2205 N N . TYR A 1 273 ? 7.427 -4.951 -37.467 1.00 76.38 273 TYR A N 1
ATOM 2206 C CA . TYR A 1 273 ? 6.078 -5.142 -37.974 1.00 76.38 273 TYR A CA 1
ATOM 2207 C C . TYR A 1 273 ? 5.452 -6.354 -37.283 1.00 76.38 273 TYR A C 1
ATOM 2209 O O . TYR A 1 273 ? 6.034 -7.438 -37.281 1.00 76.38 273 TYR A O 1
ATOM 2217 N N . TYR A 1 274 ? 4.272 -6.165 -36.697 1.00 66.38 274 TYR A N 1
ATOM 2218 C CA . TYR A 1 274 ? 3.487 -7.241 -36.100 1.00 66.38 274 TYR A CA 1
ATOM 2219 C C . TYR A 1 274 ? 2.294 -7.531 -37.008 1.00 66.38 274 TYR A C 1
ATOM 2221 O O . TYR A 1 274 ? 1.520 -6.622 -37.306 1.00 66.38 274 TYR A O 1
ATOM 2229 N N . LEU A 1 275 ? 2.141 -8.783 -37.436 1.00 56.56 275 LEU A N 1
ATOM 2230 C CA . LEU A 1 275 ? 0.929 -9.237 -38.115 1.00 56.56 275 LEU A CA 1
ATOM 2231 C C . LEU A 1 275 ? -0.211 -9.299 -37.090 1.00 56.56 275 LEU A C 1
ATOM 2233 O O . LEU A 1 275 ? -0.077 -9.925 -36.036 1.00 56.56 275 LEU A O 1
ATOM 2237 N N . GLU A 1 276 ? -1.322 -8.619 -37.368 1.00 45.38 276 GLU A N 1
ATOM 2238 C CA . GLU A 1 276 ? -2.523 -8.717 -36.539 1.00 45.38 276 GLU A CA 1
ATOM 2239 C C . GLU A 1 276 ? -3.148 -10.112 -36.702 1.00 45.38 276 GLU A C 1
ATOM 2241 O O . GLU A 1 276 ? -3.724 -10.426 -37.738 1.00 45.38 276 GLU A O 1
ATOM 2246 N N . GLY A 1 277 ? -3.049 -10.944 -35.659 1.00 40.00 277 GLY A N 1
ATOM 2247 C CA . GLY A 1 277 ? -3.823 -12.183 -35.525 1.00 40.00 277 GLY A CA 1
ATOM 2248 C C . GLY A 1 277 ? -2.986 -13.442 -35.287 1.00 40.00 277 GLY A C 1
ATOM 2249 O O . GLY A 1 277 ? -2.365 -13.968 -36.198 1.00 40.00 277 GLY A O 1
ATOM 2250 N N . ASN A 1 278 ? -3.058 -13.962 -34.056 1.00 35.66 278 ASN A N 1
ATOM 2251 C CA . ASN A 1 278 ? -2.596 -15.286 -33.615 1.00 35.66 278 ASN A CA 1
ATOM 2252 C C . ASN A 1 278 ? -1.122 -15.646 -33.863 1.00 35.66 278 ASN A C 1
ATOM 2254 O O . ASN A 1 278 ? -0.822 -16.400 -34.774 1.00 35.66 278 ASN A O 1
ATOM 2258 N N . GLY A 1 279 ? -0.241 -15.233 -32.941 1.00 39.50 279 GLY A N 1
ATOM 2259 C CA . GLY A 1 279 ? 0.776 -16.090 -32.294 1.00 39.50 279 GLY A CA 1
ATOM 2260 C C . GLY A 1 279 ? 1.727 -16.965 -33.130 1.00 39.50 279 GLY A C 1
ATOM 2261 O O . GLY A 1 279 ? 2.436 -17.778 -32.545 1.00 39.50 279 GLY A O 1
ATOM 2262 N N . ALA A 1 280 ? 1.771 -16.821 -34.448 1.00 37.19 280 ALA A N 1
ATOM 2263 C CA . ALA A 1 280 ? 2.628 -17.554 -35.362 1.00 37.19 280 ALA A CA 1
ATOM 2264 C C . ALA A 1 280 ? 3.095 -16.588 -36.453 1.00 37.19 280 ALA A C 1
ATOM 2266 O O . ALA A 1 280 ? 2.289 -15.867 -37.042 1.00 37.19 280 ALA A O 1
ATOM 2267 N N . LEU A 1 281 ? 4.405 -16.553 -36.702 1.00 43.50 281 LEU A N 1
ATOM 2268 C CA . LEU A 1 281 ? 4.976 -15.791 -37.806 1.00 43.50 281 LEU A CA 1
ATOM 2269 C C . LEU A 1 281 ? 4.615 -16.490 -39.121 1.00 43.50 281 LEU A C 1
ATOM 2271 O O . LEU A 1 281 ? 5.276 -17.434 -39.542 1.00 43.50 281 LEU A O 1
ATOM 2275 N N . GLY A 1 282 ? 3.501 -16.072 -39.718 1.00 40.94 282 GLY A N 1
ATOM 2276 C CA . GLY A 1 282 ? 3.106 -16.444 -41.072 1.00 40.94 282 GLY A CA 1
ATOM 2277 C C . GLY A 1 282 ? 3.683 -15.466 -42.094 1.00 40.94 282 GLY A C 1
ATOM 2278 O O . GLY A 1 282 ? 3.742 -14.267 -41.846 1.00 40.94 282 GLY A O 1
ATOM 2279 N N . ASP A 1 283 ? 4.112 -15.995 -43.235 1.00 45.94 283 ASP A N 1
ATOM 2280 C CA . ASP A 1 283 ? 4.614 -15.249 -44.391 1.00 45.94 283 ASP A CA 1
ATOM 2281 C C . ASP A 1 283 ? 3.533 -14.284 -44.955 1.00 45.94 283 ASP A C 1
ATOM 2283 O O . ASP A 1 283 ? 2.473 -14.754 -45.369 1.00 45.94 283 ASP A O 1
ATOM 2287 N N . PRO A 1 284 ? 3.757 -12.954 -44.982 1.00 42.91 284 PRO A N 1
ATOM 2288 C CA . PRO A 1 284 ? 2.845 -11.944 -45.515 1.00 42.91 284 PRO A CA 1
ATOM 2289 C C . PRO A 1 284 ? 2.807 -11.885 -47.051 1.00 42.91 284 PRO A C 1
ATOM 2291 O O . PRO A 1 284 ? 2.080 -11.055 -47.598 1.00 42.91 284 PRO A O 1
ATOM 2294 N N . HIS A 1 285 ? 3.578 -12.721 -47.757 1.00 45.69 285 HIS A N 1
ATOM 2295 C CA . HIS A 1 285 ? 3.510 -12.866 -49.215 1.00 45.69 285 HIS A CA 1
ATOM 2296 C C . HIS A 1 285 ? 2.676 -14.073 -49.685 1.00 45.69 285 HIS A C 1
ATOM 2298 O O . HIS A 1 285 ? 2.672 -14.369 -50.883 1.00 45.69 285 HIS A O 1
ATOM 2304 N N . LYS A 1 286 ? 1.943 -14.737 -48.780 1.00 40.88 286 LYS A N 1
ATOM 2305 C CA . LYS A 1 286 ? 0.942 -15.765 -49.109 1.00 40.88 286 LYS A CA 1
ATOM 2306 C C . LYS A 1 286 ? -0.493 -15.268 -49.006 1.00 40.88 286 LYS A C 1
ATOM 2308 O O . LYS A 1 286 ? -0.804 -14.533 -48.046 1.00 40.88 286 LYS A O 1
#

Secondary structure (DSSP, 8-state):
------EE--TT--EEEPPS-HHHHHHHHHHHHHHTTS--HHHHHHHHHHHEE-TTHHHHHHHHHHH---S-HHHHHHHHIIIIIHHH---SEEEE-S-HHHHSHHHHHHHHHHTPEEEEPPTT-HHHHHHHHHHHHHHHHHHHHHHTT-GGGHHHHHHHHHHHHHHSPPTTTSS-HHHHHHSSPPPSS--TTTTTSSHHHHHHHTTSTT-EEEEE-TTTS-S-----------EEEEEEEEEEEGGGTEEEE-PPTT--S-SEEEGGGEEEE--SSSSS---TT-

Radius of gyration: 32.12 Å; chains: 1; bounding box: 80×42×86 Å

Foldseek 3Di:
DDDDFDFDDDPDATATEDDPDLVVLLVLLVCLCLVQPLDDLVNSLVVNVRHHDYPCSSVSNNVSSVVPCVADPVNVVVCCCVPVCVPPNADQEDEEEPDPVCVDPVNVVVCVVRNYHYHYDDPPPVPVVVVVVVVVVQLVVLLCVVCPPPVSCSVVCVVVSVCCQQQDQDPVVRHGVVCVRVVDHDDPDPPPPPLLVDLLSLLVVLQPQLWWKWFFCVVVPPPDDDDDPDDDDGTDDGWGWHDADPSRQKTFTDDDPPDPDHRIDGSVRIDTDDDPDDDDRDDPVD